Protein AF-A0A934QKD8-F1 (afdb_monomer)

Organism: NCBI:txid1087

Mean predicted aligned error: 8.68 Å

Solvent-accessible surface area (backbone atoms only — not comparable to full-atom values): 17696 Å² total; per-residue (Å²): 88,98,86,67,32,52,74,44,56,26,41,86,69,71,75,43,75,28,43,32,39,40,34,50,89,91,48,55,35,40,34,29,75,43,80,42,59,60,49,48,39,41,34,66,33,64,71,47,52,51,55,48,50,62,72,40,41,68,44,50,53,60,40,28,75,70,52,41,50,31,31,40,39,36,41,27,62,43,62,62,61,86,44,73,78,74,37,45,67,58,48,55,45,51,44,53,40,54,70,36,82,82,57,45,69,41,80,56,92,62,37,40,37,37,58,40,54,35,51,82,70,66,42,87,66,82,78,89,45,70,70,55,45,54,52,48,46,30,71,69,74,39,73,83,60,45,76,53,70,52,77,53,98,65,15,13,37,38,39,38,38,36,43,77,45,78,67,48,45,62,62,55,49,44,52,51,52,53,55,46,59,70,35,52,89,69,83,50,37,25,35,40,39,35,35,31,55,68,40,54,58,68,47,71,58,34,56,56,55,50,48,54,49,42,55,46,50,50,41,41,34,62,79,67,61,36,28,38,38,38,32,42,34,42,28,28,51,90,29,71,37,79,54,97,93,42,79,46,65,68,63,54,73,42,69,42,93,70,38,71,49,86,76,55,66,82,82,42,44,82,80,64,68,77,76,52,68,64,59,46,19,62,65,72,75,38,76,69,65,75,78,80,79,65,81,69,89,75,80,72,75,72,79,78,75,75,81,78,86,84,130

Structure (mmCIF, N/CA/C/O backbone):
data_AF-A0A934QKD8-F1
#
_entry.id   AF-A0A934QKD8-F1
#
loop_
_atom_site.group_PDB
_atom_site.id
_atom_site.type_symbol
_atom_site.label_atom_id
_atom_site.label_alt_id
_atom_site.label_comp_id
_atom_site.label_asym_id
_atom_site.label_entity_id
_atom_site.label_seq_id
_atom_site.pdbx_PDB_ins_code
_atom_site.Cartn_x
_atom_site.Cartn_y
_atom_site.Cartn_z
_atom_site.occupancy
_atom_site.B_iso_or_equiv
_atom_site.auth_seq_id
_atom_site.auth_comp_id
_atom_site.auth_asym_id
_atom_site.auth_atom_id
_atom_site.pdbx_PDB_model_num
ATOM 1 N N . MET A 1 1 ? -27.825 -0.152 9.055 1.00 63.66 1 MET A N 1
ATOM 2 C CA . MET A 1 1 ? -29.257 -0.057 8.707 1.00 63.66 1 MET A CA 1
ATOM 3 C C . MET A 1 1 ? -29.927 -1.425 8.744 1.00 63.66 1 MET A C 1
ATOM 5 O O . MET A 1 1 ? -30.752 -1.624 9.622 1.00 63.66 1 MET A O 1
ATOM 9 N N . ASP A 1 2 ? -29.508 -2.400 7.931 1.00 74.31 2 ASP A N 1
ATOM 10 C CA . ASP A 1 2 ? -30.130 -3.746 7.880 1.00 74.31 2 ASP A CA 1
ATOM 11 C C . ASP A 1 2 ? -30.142 -4.507 9.219 1.00 74.31 2 ASP A C 1
ATOM 13 O O . ASP A 1 2 ? -31.037 -5.303 9.483 1.00 74.31 2 ASP A O 1
ATOM 17 N N . ALA A 1 3 ? -29.183 -4.220 10.103 1.00 76.62 3 ALA A N 1
ATOM 18 C CA . ALA A 1 3 ? -29.099 -4.790 11.450 1.00 76.62 3 ALA A CA 1
ATOM 19 C C . ALA A 1 3 ? -29.843 -3.979 12.543 1.00 76.62 3 ALA A C 1
ATOM 21 O O . ALA A 1 3 ? -29.620 -4.197 13.736 1.00 76.62 3 ALA A O 1
ATOM 22 N N . GLY A 1 4 ? -30.694 -3.022 12.152 1.00 84.25 4 GLY A N 1
ATOM 23 C CA . GLY A 1 4 ? -31.509 -2.214 13.069 1.00 84.25 4 GLY A CA 1
ATOM 24 C C . GLY A 1 4 ? -30.785 -1.032 13.722 1.00 84.25 4 GLY A C 1
ATOM 25 O O . GLY A 1 4 ? -31.229 -0.563 14.765 1.00 84.25 4 GLY A O 1
ATOM 26 N N . TYR A 1 5 ? -29.672 -0.576 13.138 1.00 88.50 5 TYR A N 1
ATOM 27 C CA . TYR A 1 5 ? -28.999 0.664 13.546 1.00 88.50 5 TYR A CA 1
ATOM 28 C C . TYR A 1 5 ? -29.455 1.841 12.695 1.00 88.50 5 TYR A C 1
ATOM 30 O O . TYR A 1 5 ? -29.482 1.733 11.460 1.00 88.50 5 TYR A O 1
ATOM 38 N N . GLU A 1 6 ? -29.702 2.962 13.362 1.00 91.56 6 GLU A N 1
ATOM 39 C CA . GLU A 1 6 ? -29.748 4.282 12.744 1.00 91.56 6 GLU A CA 1
ATOM 40 C C . GLU A 1 6 ? -28.311 4.720 12.443 1.00 91.56 6 GLU A C 1
ATOM 42 O O . GLU A 1 6 ? -27.393 4.429 13.214 1.00 91.56 6 GLU A O 1
ATOM 47 N N . VAL A 1 7 ? -28.094 5.333 11.278 1.00 91.38 7 VAL A N 1
ATOM 48 C CA . VAL A 1 7 ? -26.762 5.731 10.807 1.00 91.38 7 VAL A CA 1
ATOM 49 C C . VAL A 1 7 ? -26.836 7.143 10.249 1.00 91.38 7 VAL A C 1
ATOM 51 O O . VAL A 1 7 ? -27.622 7.409 9.340 1.00 91.38 7 VAL A O 1
ATOM 54 N N . GLU A 1 8 ? -25.986 8.022 10.764 1.00 91.62 8 GLU A N 1
ATOM 55 C CA . GLU A 1 8 ? -25.801 9.387 10.287 1.00 91.62 8 GLU A CA 1
ATOM 56 C C . GLU A 1 8 ? -24.410 9.532 9.661 1.00 91.62 8 GLU A C 1
ATOM 58 O O . GLU A 1 8 ? -23.425 9.002 10.177 1.00 91.62 8 GLU A O 1
ATOM 63 N N . PHE A 1 9 ? -24.326 10.263 8.549 1.00 88.62 9 PHE A N 1
ATOM 64 C CA . PHE A 1 9 ? -23.086 10.511 7.808 1.00 88.62 9 PHE A CA 1
ATOM 65 C C . PHE A 1 9 ? -22.559 11.900 8.161 1.00 88.62 9 PHE A C 1
ATOM 67 O O . PHE A 1 9 ? -22.846 12.885 7.476 1.00 88.62 9 PHE A O 1
ATOM 74 N N . GLY A 1 10 ? -21.855 11.988 9.283 1.00 77.25 10 GLY A N 1
ATOM 75 C CA . GLY A 1 10 ? -21.551 13.261 9.921 1.00 77.25 10 GLY A CA 1
ATOM 76 C C . GLY A 1 10 ? -20.563 14.149 9.146 1.00 77.25 10 GLY A C 1
ATOM 77 O O . GLY A 1 10 ? -20.761 15.366 9.115 1.00 77.25 10 GLY A O 1
ATOM 78 N N . ASP A 1 11 ? -19.579 13.574 8.439 1.00 77.44 11 ASP A N 1
ATOM 79 C CA . ASP A 1 11 ? -18.675 14.340 7.554 1.00 77.44 11 ASP A CA 1
ATOM 80 C C . ASP A 1 11 ? -19.419 14.914 6.335 1.00 77.44 11 ASP A C 1
ATOM 82 O O . ASP A 1 11 ? -19.306 16.097 6.015 1.00 77.44 11 ASP A O 1
ATOM 86 N N . MET A 1 12 ? -20.292 14.122 5.700 1.00 67.31 12 MET A N 1
ATOM 87 C CA . MET A 1 12 ? -21.084 14.586 4.550 1.00 67.31 12 MET A CA 1
ATOM 88 C C . MET A 1 12 ? -22.042 15.731 4.902 1.00 67.31 12 MET A C 1
ATOM 90 O O . MET A 1 12 ? -22.369 16.551 4.042 1.00 67.31 12 MET A O 1
ATOM 94 N N . ALA A 1 13 ? -22.496 15.788 6.154 1.00 70.06 13 ALA A N 1
ATOM 95 C CA . ALA A 1 13 ? -23.312 16.878 6.672 1.00 70.06 13 ALA A CA 1
ATOM 96 C C . ALA A 1 13 ? -22.476 18.085 7.148 1.00 70.06 13 ALA A C 1
ATOM 98 O O . ALA A 1 13 ? -23.044 19.134 7.455 1.00 70.06 13 ALA A O 1
ATOM 99 N N . GLY A 1 14 ? -21.143 17.958 7.209 1.00 74.62 14 GLY A N 1
ATOM 100 C CA . GLY A 1 14 ? -20.232 18.963 7.763 1.00 74.62 14 GLY A CA 1
ATOM 101 C C . GLY A 1 14 ? -20.400 19.173 9.271 1.00 74.62 14 GLY A C 1
ATOM 102 O O . GLY A 1 14 ? -20.041 20.231 9.789 1.00 74.62 14 GLY A O 1
ATOM 103 N N . THR A 1 15 ? -20.994 18.204 9.973 1.00 75.12 15 THR A N 1
ATOM 104 C CA . THR A 1 15 ? -21.389 18.319 11.385 1.00 75.12 15 THR A CA 1
ATOM 105 C C . THR A 1 15 ? -20.403 17.665 12.348 1.00 75.12 15 THR A C 1
ATOM 107 O O . THR A 1 15 ? -20.426 17.976 13.538 1.00 75.12 15 THR A O 1
ATOM 110 N N . SER A 1 16 ? -19.533 16.777 11.864 1.00 81.12 16 SER A N 1
ATOM 111 C CA . SER A 1 16 ? -18.525 16.084 12.674 1.00 81.12 16 SER A CA 1
ATOM 112 C C . SER A 1 16 ? -17.215 15.896 11.916 1.00 81.12 16 SER A C 1
ATOM 114 O O . SER A 1 16 ? -17.146 16.084 10.708 1.00 81.12 16 SER A O 1
ATOM 116 N N . GLN A 1 17 ? -16.161 15.534 12.652 1.00 88.25 17 GLN A N 1
ATOM 117 C CA . GLN A 1 17 ? -14.856 15.189 12.076 1.00 88.25 17 GLN A CA 1
ATOM 118 C C . GLN A 1 17 ? -14.713 13.701 11.745 1.00 88.25 17 GLN A C 1
ATOM 120 O O . GLN A 1 17 ? -13.765 13.352 11.045 1.00 88.25 17 GLN A O 1
ATOM 125 N N . TYR A 1 18 ? -15.602 12.856 12.274 1.00 91.94 18 TYR A N 1
ATOM 126 C CA . TYR A 1 18 ? -15.691 11.436 11.956 1.00 91.94 18 TYR A CA 1
ATOM 127 C C . TYR A 1 18 ? -16.751 11.175 10.878 1.00 91.94 18 TYR A C 1
ATOM 129 O O . TYR A 1 18 ? -17.737 11.917 10.782 1.00 91.94 18 TYR A O 1
ATOM 137 N N . ASP A 1 19 ? -16.578 10.095 10.120 1.00 93.19 19 ASP A N 1
ATOM 138 C CA . ASP A 1 19 ? -17.443 9.756 8.986 1.00 93.19 19 ASP A CA 1
ATOM 139 C C . ASP A 1 19 ? -18.871 9.351 9.380 1.00 93.19 19 ASP A C 1
ATOM 141 O O . ASP A 1 19 ? -19.833 9.850 8.789 1.00 93.19 19 ASP A O 1
ATOM 145 N N . LEU A 1 20 ? -19.032 8.441 10.352 1.00 94.00 20 LEU A N 1
ATOM 146 C CA . LEU A 1 20 ? -20.337 7.867 10.706 1.00 94.00 20 LEU A CA 1
ATOM 147 C C . LEU A 1 20 ? -20.624 7.940 12.205 1.00 94.00 20 LEU A C 1
ATOM 149 O O . LEU A 1 20 ? -19.785 7.572 13.028 1.00 94.00 20 LEU A O 1
ATOM 153 N N . LEU A 1 21 ? -21.860 8.300 12.543 1.00 94.25 21 LEU A N 1
ATOM 154 C CA . LEU A 1 21 ? -22.464 8.022 13.842 1.00 94.25 21 LEU A CA 1
ATOM 155 C C . LEU A 1 21 ? -23.465 6.886 13.665 1.00 94.25 21 LEU A C 1
ATOM 157 O O . LEU A 1 21 ? -24.286 6.930 12.751 1.00 94.25 21 LEU A O 1
ATOM 161 N N . PHE A 1 22 ? -23.434 5.881 14.533 1.00 93.00 22 PHE A N 1
ATOM 162 C CA . PHE A 1 22 ? -24.464 4.849 14.543 1.00 93.00 22 PHE A CA 1
ATOM 163 C C . PHE A 1 22 ? -25.083 4.704 15.925 1.00 93.00 22 PHE A C 1
ATOM 165 O O . PHE A 1 22 ? -24.406 4.873 16.941 1.00 93.00 22 PHE A O 1
ATOM 172 N N . SER A 1 23 ? -26.367 4.360 15.968 1.00 92.88 23 SER A N 1
ATOM 173 C CA . SER A 1 23 ? -27.093 4.175 17.220 1.00 92.88 23 SER A CA 1
ATOM 174 C C . SER A 1 23 ? -28.116 3.043 17.145 1.00 92.88 23 SER A C 1
ATOM 176 O O . SER A 1 23 ? -28.643 2.703 16.084 1.00 92.88 23 SER A O 1
ATOM 178 N N . ARG A 1 24 ? -28.376 2.418 18.296 1.00 90.25 24 ARG A N 1
ATOM 179 C CA . ARG A 1 24 ? -29.475 1.468 18.498 1.00 90.25 24 ARG A CA 1
ATOM 180 C C . ARG A 1 24 ? -29.916 1.510 19.956 1.00 90.25 24 ARG A C 1
ATOM 182 O O . ARG A 1 24 ? -29.217 1.020 20.843 1.00 90.25 24 ARG A O 1
ATOM 189 N N . GLY A 1 25 ? -31.084 2.094 20.208 1.00 88.31 25 GLY A N 1
ATOM 190 C CA . GLY A 1 25 ? -31.522 2.380 21.573 1.00 88.31 25 GLY A CA 1
ATOM 191 C C . GLY A 1 25 ? -30.561 3.357 22.254 1.00 88.31 25 GLY A C 1
ATOM 192 O O . GLY A 1 25 ? -30.291 4.425 21.718 1.00 88.31 25 GLY A O 1
ATOM 193 N N . ALA A 1 26 ? -30.033 2.988 23.423 1.00 89.69 26 ALA A N 1
ATOM 194 C CA . ALA A 1 26 ? -29.072 3.813 24.161 1.00 89.69 26 ALA A CA 1
ATOM 195 C C . ALA A 1 26 ? -27.613 3.643 23.692 1.00 89.69 26 ALA A C 1
ATOM 197 O O . ALA A 1 26 ? -26.748 4.413 24.103 1.00 89.69 26 ALA A O 1
ATOM 198 N N . PHE A 1 27 ? -27.324 2.637 22.861 1.00 91.25 27 PHE A N 1
ATOM 199 C CA . PHE A 1 27 ? -25.973 2.390 22.373 1.00 91.25 27 PHE A CA 1
ATOM 200 C C . PHE A 1 27 ? -25.669 3.291 21.181 1.00 91.25 27 PHE A C 1
ATOM 202 O O . PHE A 1 27 ? -26.414 3.285 20.201 1.00 91.25 27 PHE A O 1
ATOM 209 N N . VAL A 1 28 ? -24.574 4.046 21.270 1.00 94.19 28 VAL A N 1
ATOM 210 C CA . VAL A 1 28 ? -24.129 4.996 20.247 1.00 94.19 28 VAL A CA 1
ATOM 211 C C . VAL A 1 28 ? -22.625 4.840 20.051 1.00 94.19 28 VAL A C 1
ATOM 213 O O . VAL A 1 28 ? -21.887 4.787 21.034 1.00 94.19 28 VAL A O 1
ATOM 216 N N . GLY A 1 29 ? -22.165 4.795 18.803 1.00 94.12 29 GLY A N 1
ATOM 217 C CA . GLY A 1 29 ? -20.747 4.681 18.473 1.00 94.12 29 GLY A CA 1
ATOM 218 C C . GLY A 1 29 ? -20.353 5.484 17.238 1.00 94.12 29 GLY A C 1
ATOM 219 O O . GLY A 1 29 ? -21.196 5.859 16.424 1.00 94.12 29 GLY A O 1
ATOM 220 N N . GLU A 1 30 ? -19.057 5.752 17.118 1.00 95.88 30 GLU A N 1
ATOM 221 C CA . GLU A 1 30 ? -18.457 6.529 16.027 1.00 95.88 30 GLU A CA 1
ATOM 222 C C . GLU A 1 30 ? -17.613 5.626 15.128 1.00 95.88 30 GLU A C 1
ATOM 224 O O . GLU A 1 30 ? -16.934 4.716 15.609 1.00 95.88 30 GLU A O 1
ATOM 229 N N . VAL A 1 31 ? -17.624 5.884 13.821 1.00 95.69 31 VAL A N 1
ATOM 230 C CA . VAL A 1 31 ? -16.752 5.203 12.860 1.00 95.69 31 VAL A CA 1
ATOM 231 C C . VAL A 1 31 ? -16.014 6.225 12.019 1.00 95.69 31 VAL A C 1
ATOM 233 O O . VAL A 1 31 ? -16.621 7.153 11.491 1.00 95.69 31 VAL A O 1
ATOM 236 N N . GLU A 1 32 ? -14.714 6.004 11.861 1.00 96.81 32 GLU A N 1
ATOM 237 C CA . GLU A 1 32 ? -13.883 6.724 10.903 1.00 96.81 32 GLU A CA 1
ATOM 238 C C . GLU A 1 32 ? -13.326 5.747 9.874 1.00 96.81 32 GLU A C 1
ATOM 240 O O . GLU A 1 32 ? -12.702 4.736 10.220 1.00 96.81 32 GLU A O 1
ATOM 245 N N . CYS A 1 33 ? -13.528 6.062 8.603 1.00 95.25 33 CYS A N 1
ATOM 246 C CA . CYS A 1 33 ? -13.078 5.280 7.471 1.00 95.25 33 CYS A CA 1
ATOM 247 C C . CYS A 1 33 ? -11.757 5.839 6.933 1.00 95.25 33 CYS A C 1
ATOM 249 O O . CYS A 1 33 ? -11.580 7.033 6.702 1.00 95.25 33 CYS A O 1
ATOM 251 N N . LYS A 1 34 ? -10.795 4.956 6.665 1.00 95.31 34 LYS A N 1
ATOM 252 C CA . LYS A 1 34 ? -9.548 5.305 5.979 1.00 95.31 34 LYS A CA 1
ATOM 253 C C . LYS A 1 34 ? -9.342 4.406 4.776 1.00 95.31 34 LYS A C 1
ATOM 255 O O . LYS A 1 34 ? -9.372 3.186 4.879 1.00 95.31 34 LYS A O 1
ATOM 260 N N . SER A 1 35 ? -9.052 5.019 3.637 1.00 93.81 35 SER A N 1
ATOM 261 C CA . SER A 1 35 ? -8.556 4.317 2.459 1.00 93.81 35 SER A CA 1
ATOM 262 C C . SER A 1 35 ? -7.030 4.394 2.429 1.00 93.81 35 SER A C 1
ATOM 264 O O . SER A 1 35 ? -6.441 5.476 2.501 1.00 93.81 35 SER A O 1
ATOM 266 N N . LEU A 1 36 ? -6.377 3.237 2.337 1.00 93.88 36 LEU A N 1
ATOM 267 C CA . LEU A 1 36 ? -4.937 3.127 2.152 1.00 93.88 36 LEU A CA 1
ATOM 268 C C . LEU A 1 36 ? -4.634 2.694 0.722 1.00 93.88 36 LEU A C 1
ATOM 270 O O . LEU A 1 36 ? -4.936 1.574 0.309 1.00 93.88 36 LEU A O 1
ATOM 274 N N . SER A 1 37 ? -3.986 3.594 -0.017 1.00 91.12 37 SER A N 1
ATOM 275 C CA . SER A 1 37 ? -3.513 3.330 -1.374 1.00 91.12 37 SER A CA 1
ATOM 276 C C . SER A 1 37 ? -2.571 2.124 -1.420 1.00 91.12 37 SER A C 1
ATOM 278 O O . SER A 1 37 ? -1.725 1.950 -0.544 1.00 91.12 37 SER A O 1
ATOM 280 N N . ALA A 1 38 ? -2.635 1.358 -2.512 1.00 87.88 38 ALA A N 1
ATOM 281 C CA . ALA A 1 38 ? -1.680 0.293 -2.821 1.00 87.88 38 ALA A CA 1
ATOM 282 C C . ALA A 1 38 ? -0.240 0.817 -2.992 1.00 87.88 38 ALA A C 1
ATOM 284 O O . ALA A 1 38 ? 0.711 0.037 -2.973 1.00 87.88 38 ALA A O 1
ATOM 285 N N . ASP A 1 39 ? -0.084 2.130 -3.187 1.00 90.12 39 ASP A N 1
ATOM 286 C CA . ASP A 1 39 ? 1.209 2.803 -3.281 1.00 90.12 39 ASP A CA 1
ATOM 287 C C . ASP A 1 39 ? 1.721 3.359 -1.938 1.00 90.12 39 ASP A C 1
ATOM 289 O O . ASP A 1 39 ? 2.861 3.826 -1.852 1.00 90.12 39 ASP A O 1
ATOM 293 N N . ALA A 1 40 ? 0.913 3.307 -0.873 1.00 90.44 40 ALA A N 1
ATOM 294 C CA . ALA A 1 40 ? 1.309 3.812 0.434 1.00 90.44 40 ALA A CA 1
ATOM 295 C C . ALA A 1 40 ? 2.491 3.001 0.989 1.00 90.44 40 ALA A C 1
ATOM 297 O O . ALA A 1 40 ? 2.414 1.788 1.159 1.00 90.44 40 ALA A O 1
ATOM 298 N N . GLY A 1 41 ? 3.601 3.686 1.277 1.00 90.44 41 GLY A N 1
ATOM 299 C CA . GLY A 1 41 ? 4.810 3.049 1.808 1.00 90.44 41 GLY A CA 1
ATOM 300 C C . GLY A 1 41 ? 5.751 2.473 0.749 1.00 90.44 41 GLY A C 1
ATOM 301 O O . GLY A 1 41 ? 6.877 2.113 1.091 1.00 90.44 41 GLY A O 1
ATOM 302 N N . ARG A 1 42 ? 5.363 2.474 -0.536 1.00 92.75 42 ARG A N 1
ATOM 303 C CA . ARG A 1 42 ? 6.259 2.055 -1.622 1.00 92.75 42 ARG A CA 1
ATOM 304 C C . ARG A 1 42 ? 7.414 3.028 -1.798 1.00 92.75 42 ARG A C 1
ATOM 306 O O . ARG A 1 42 ? 7.208 4.245 -1.744 1.00 92.75 42 ARG A O 1
ATOM 313 N N . GLN A 1 43 ? 8.608 2.510 -2.059 1.00 95.25 43 GLN A N 1
ATOM 314 C CA . GLN A 1 43 ? 9.780 3.308 -2.425 1.00 95.25 43 GLN A CA 1
ATOM 315 C C . GLN A 1 43 ? 9.676 3.835 -3.855 1.00 95.25 43 GLN A C 1
ATOM 317 O O . GLN A 1 43 ? 10.196 4.904 -4.163 1.00 95.25 43 GLN A O 1
ATOM 322 N N . ILE A 1 44 ? 8.965 3.124 -4.726 1.00 95.69 44 ILE A N 1
ATOM 323 C CA . ILE A 1 44 ? 8.643 3.580 -6.076 1.00 95.69 44 ILE A CA 1
ATOM 324 C C . ILE A 1 44 ? 7.123 3.670 -6.171 1.00 95.69 44 ILE A C 1
ATOM 326 O O . ILE A 1 44 ? 6.417 2.670 -6.270 1.00 95.69 44 ILE A O 1
ATOM 330 N N . HIS A 1 45 ? 6.597 4.888 -6.093 1.00 94.81 45 HIS A N 1
ATOM 331 C CA . HIS A 1 45 ? 5.168 5.121 -6.259 1.00 94.81 45 HIS A CA 1
ATOM 332 C C . HIS A 1 45 ? 4.808 4.985 -7.748 1.00 94.81 45 HIS A C 1
ATOM 334 O O . HIS A 1 45 ? 5.472 5.587 -8.594 1.00 94.81 45 HIS A O 1
ATOM 340 N N . ARG A 1 46 ? 3.740 4.248 -8.101 1.00 92.75 46 ARG A N 1
ATOM 341 C CA . ARG A 1 46 ? 3.364 4.010 -9.516 1.00 92.75 46 ARG A CA 1
ATOM 342 C C . ARG A 1 46 ? 3.207 5.300 -10.323 1.00 92.75 46 ARG A C 1
ATOM 344 O O . ARG A 1 46 ? 3.766 5.412 -11.407 1.00 92.75 46 ARG A O 1
ATOM 351 N N . LYS A 1 47 ? 2.498 6.290 -9.773 1.00 94.00 47 LYS A N 1
ATOM 352 C CA . LYS A 1 47 ? 2.373 7.636 -10.366 1.00 94.00 47 LYS A CA 1
ATOM 353 C C . LYS A 1 47 ? 3.726 8.265 -10.726 1.00 94.00 47 LYS A C 1
ATOM 355 O O . LYS A 1 47 ? 3.893 8.746 -11.843 1.00 94.00 47 LYS A O 1
ATOM 360 N N . ASP A 1 48 ? 4.681 8.265 -9.797 1.00 96.38 48 ASP A N 1
ATOM 361 C CA . ASP A 1 48 ? 5.990 8.886 -10.019 1.00 96.38 48 ASP A CA 1
ATOM 362 C C . ASP A 1 48 ? 6.828 8.097 -11.026 1.00 96.38 48 ASP A C 1
ATOM 364 O O . ASP A 1 48 ? 7.541 8.703 -11.825 1.00 96.38 48 ASP A O 1
ATOM 368 N N . PHE A 1 49 ? 6.696 6.767 -11.028 1.00 96.75 49 PHE A N 1
ATOM 369 C CA . PHE A 1 49 ? 7.304 5.897 -12.030 1.00 96.75 49 PHE A CA 1
ATOM 370 C C . PHE A 1 49 ? 6.776 6.199 -13.436 1.00 96.75 49 PHE A C 1
ATOM 372 O O . PHE A 1 49 ? 7.572 6.389 -14.346 1.00 96.75 49 PHE A O 1
ATOM 379 N N . TYR A 1 50 ? 5.460 6.323 -13.628 1.00 95.38 50 TYR A N 1
ATOM 380 C CA . TYR A 1 50 ? 4.909 6.641 -14.950 1.00 95.38 50 TYR A CA 1
ATOM 381 C C . TYR A 1 50 ? 5.260 8.052 -15.422 1.00 95.38 50 TYR A C 1
ATOM 383 O O . TYR A 1 50 ? 5.578 8.232 -16.593 1.00 95.38 50 TYR A O 1
ATOM 391 N N . ARG A 1 51 ? 5.301 9.036 -14.517 1.00 95.88 51 ARG A N 1
ATOM 392 C CA . ARG A 1 51 ? 5.796 10.379 -14.859 1.00 95.88 51 ARG A CA 1
ATOM 393 C C . ARG A 1 51 ? 7.277 10.352 -15.262 1.00 95.88 51 ARG A C 1
ATOM 395 O O . ARG A 1 51 ? 7.692 11.075 -16.167 1.00 95.88 51 ARG A O 1
ATOM 402 N N . PHE A 1 52 ? 8.075 9.507 -14.610 1.00 97.38 52 PHE A N 1
ATOM 403 C CA . PHE A 1 52 ? 9.463 9.286 -15.005 1.00 97.38 52 PHE A CA 1
ATOM 404 C C . PHE A 1 52 ? 9.551 8.629 -16.392 1.00 97.38 52 PHE A C 1
ATOM 406 O O . PHE A 1 52 ? 10.308 9.104 -17.232 1.00 97.38 52 PHE A O 1
ATOM 413 N N . MET A 1 53 ? 8.740 7.598 -16.658 1.00 97.12 53 MET A N 1
ATOM 414 C CA . MET A 1 53 ? 8.670 6.932 -17.967 1.00 97.12 53 MET A CA 1
ATOM 415 C C . MET A 1 53 ? 8.314 7.908 -19.092 1.00 97.12 53 MET A C 1
ATOM 417 O O . MET A 1 53 ? 8.945 7.880 -20.144 1.00 97.12 53 MET A O 1
ATOM 421 N N . GLU A 1 54 ? 7.354 8.805 -18.859 1.00 95.88 54 GLU A N 1
ATOM 422 C CA . GLU A 1 54 ? 7.011 9.882 -19.793 1.00 95.88 54 GLU A CA 1
ATOM 423 C C . GLU A 1 54 ? 8.211 10.804 -20.059 1.00 95.88 54 GLU A C 1
ATOM 425 O O . GLU A 1 54 ? 8.492 11.147 -21.205 1.00 95.88 54 GLU A O 1
ATOM 430 N N . SER A 1 55 ? 8.980 11.132 -19.017 1.00 96.25 55 SER A N 1
ATOM 431 C CA . SER A 1 55 ? 10.158 12.002 -19.133 1.00 96.25 55 SER A CA 1
ATOM 432 C C . SER A 1 55 ? 11.302 11.394 -19.956 1.00 96.25 55 SER A C 1
ATOM 434 O O . SER A 1 55 ? 12.099 12.148 -20.505 1.00 96.25 55 SER A O 1
ATOM 436 N N . ILE A 1 56 ? 11.389 10.061 -20.059 1.00 95.81 56 ILE A N 1
ATOM 437 C CA . ILE A 1 56 ? 12.418 9.355 -20.851 1.00 95.81 56 ILE A CA 1
ATOM 438 C C . ILE A 1 56 ? 11.878 8.778 -22.168 1.00 95.81 56 ILE A C 1
ATOM 440 O O . ILE A 1 56 ? 12.603 8.085 -22.883 1.00 95.81 56 ILE A O 1
ATOM 444 N N . ALA A 1 57 ? 10.613 9.041 -22.512 1.00 94.19 57 ALA A N 1
ATOM 445 C CA . ALA A 1 57 ? 9.946 8.413 -23.651 1.00 94.19 57 ALA A CA 1
ATOM 446 C C . ALA A 1 57 ? 10.690 8.642 -24.979 1.00 94.19 57 ALA A C 1
ATOM 448 O O . ALA A 1 57 ? 10.836 7.711 -25.771 1.00 94.19 57 ALA A O 1
ATOM 449 N N . THR A 1 58 ? 11.227 9.846 -25.196 1.00 92.31 58 THR A N 1
ATOM 450 C CA . THR A 1 58 ? 12.010 10.180 -26.397 1.00 92.31 58 THR A CA 1
ATOM 451 C C . THR A 1 58 ? 13.288 9.347 -26.506 1.00 92.31 58 THR A C 1
ATOM 453 O O . THR A 1 58 ? 13.600 8.852 -27.586 1.00 92.31 58 THR A O 1
ATOM 456 N N . ALA A 1 59 ? 14.010 9.138 -25.401 1.00 92.31 59 ALA A N 1
ATOM 457 C CA . ALA A 1 59 ? 15.213 8.306 -25.404 1.00 92.31 59 ALA A CA 1
ATOM 458 C C . ALA A 1 59 ? 14.888 6.832 -25.675 1.00 92.31 59 ALA A C 1
ATOM 460 O O . ALA A 1 59 ? 15.611 6.168 -26.415 1.00 92.31 59 ALA A O 1
ATOM 461 N N . LEU A 1 60 ? 13.772 6.329 -25.137 1.00 91.88 60 LEU A N 1
ATOM 462 C CA . LEU A 1 60 ? 13.307 4.970 -25.422 1.00 91.88 60 LEU A CA 1
ATOM 463 C C . LEU A 1 60 ? 12.899 4.798 -26.893 1.00 91.88 60 LEU A C 1
ATOM 465 O O . LEU A 1 60 ? 13.206 3.768 -27.492 1.00 91.88 60 LEU A O 1
ATOM 469 N N . ALA A 1 61 ? 12.244 5.801 -27.486 1.00 88.94 61 ALA A N 1
ATOM 470 C CA . ALA A 1 61 ? 11.869 5.786 -28.898 1.00 88.94 61 ALA A CA 1
ATOM 471 C C . ALA A 1 61 ? 13.104 5.762 -29.813 1.00 88.94 61 ALA A C 1
ATOM 473 O O . ALA A 1 61 ? 13.183 4.918 -30.702 1.00 88.94 61 ALA A O 1
ATOM 474 N N . ALA A 1 62 ? 14.102 6.609 -29.539 1.00 86.81 62 ALA A N 1
ATOM 475 C CA . ALA A 1 62 ? 15.365 6.613 -30.278 1.00 86.81 62 ALA A CA 1
ATOM 476 C C . ALA A 1 62 ? 16.111 5.270 -30.163 1.00 86.81 62 ALA A C 1
ATOM 478 O O . ALA A 1 62 ? 16.729 4.811 -31.122 1.00 86.81 62 ALA A O 1
ATOM 479 N N . GLN A 1 63 ? 16.026 4.601 -29.008 1.00 83.88 63 GLN A N 1
ATOM 480 C CA . GLN A 1 63 ? 16.646 3.289 -28.828 1.00 83.88 63 GLN A CA 1
ATOM 481 C C . GLN A 1 63 ? 15.982 2.197 -29.672 1.00 83.88 63 GLN A C 1
ATOM 483 O O . GLN A 1 63 ? 16.671 1.316 -30.189 1.00 83.88 63 GLN A O 1
ATOM 488 N N . ALA A 1 64 ? 14.660 2.256 -29.852 1.00 83.38 64 ALA A N 1
ATOM 489 C CA . ALA A 1 64 ? 13.936 1.290 -30.675 1.00 83.38 64 ALA A CA 1
ATOM 490 C C . ALA A 1 64 ? 14.411 1.301 -32.142 1.00 83.38 64 ALA A C 1
ATOM 492 O O . ALA A 1 64 ? 14.482 0.247 -32.773 1.00 83.38 64 ALA A O 1
ATOM 493 N N . GLU A 1 65 ? 14.829 2.460 -32.663 1.00 84.25 65 GLU A N 1
ATOM 494 C CA . GLU A 1 65 ? 15.369 2.596 -34.026 1.00 84.25 65 GLU A CA 1
ATOM 495 C C . GLU A 1 65 ? 16.692 1.843 -34.232 1.00 84.25 65 GLU A C 1
ATOM 497 O O . GLU A 1 65 ? 17.039 1.487 -35.359 1.00 84.25 65 GLU A O 1
ATOM 502 N N . GLN A 1 66 ? 17.415 1.530 -33.153 1.00 83.25 66 GLN A N 1
ATOM 503 C CA . GLN A 1 66 ? 18.685 0.804 -33.218 1.00 83.25 66 GLN A CA 1
ATOM 504 C C . GLN A 1 66 ? 18.515 -0.703 -33.448 1.00 83.25 66 GLN A C 1
ATOM 506 O O . GLN A 1 66 ? 19.507 -1.424 -33.549 1.00 83.25 66 GLN A O 1
ATOM 511 N N . ARG A 1 67 ? 17.269 -1.184 -33.529 1.00 84.62 67 ARG A N 1
ATOM 512 C CA . ARG A 1 67 ? 16.902 -2.588 -33.747 1.00 84.62 67 ARG A CA 1
ATOM 513 C C . ARG A 1 67 ? 17.512 -3.572 -32.746 1.00 84.62 67 ARG A C 1
ATOM 515 O O . ARG A 1 67 ? 17.947 -4.671 -33.092 1.00 84.62 67 ARG A O 1
ATOM 522 N N . ARG A 1 68 ? 17.583 -3.151 -31.481 1.00 87.62 68 ARG A N 1
ATOM 523 C CA . ARG A 1 68 ? 18.056 -3.963 -30.351 1.00 87.62 68 ARG A CA 1
ATOM 524 C C . ARG A 1 68 ? 16.930 -4.144 -29.348 1.00 87.62 68 ARG A C 1
ATOM 526 O O . ARG A 1 68 ? 16.169 -3.212 -29.113 1.00 87.62 68 ARG A O 1
ATOM 533 N N . GLN A 1 69 ? 16.836 -5.335 -28.766 1.00 91.00 69 GLN A N 1
ATOM 534 C CA . GLN A 1 69 ? 15.947 -5.617 -27.642 1.00 91.00 69 GLN A CA 1
ATOM 535 C C . GLN A 1 69 ? 16.756 -5.579 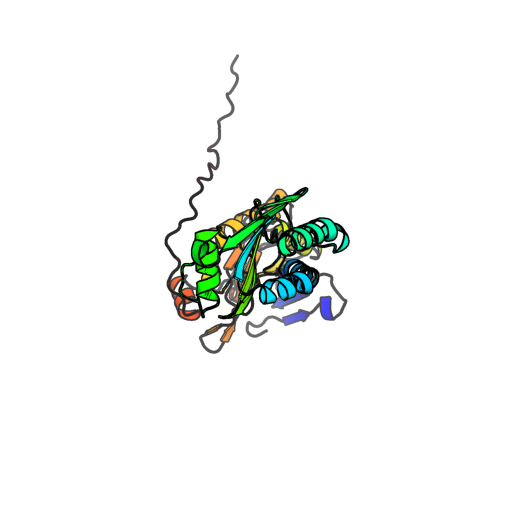-26.353 1.00 91.00 69 GLN A C 1
ATOM 537 O O . GLN A 1 69 ? 17.664 -6.393 -26.152 1.00 91.00 69 GLN A O 1
ATOM 542 N N . GLU A 1 70 ? 16.434 -4.634 -25.482 1.00 93.19 70 GLU A N 1
ATOM 543 C CA . GLU A 1 70 ? 17.217 -4.378 -24.279 1.00 93.19 70 GLU A CA 1
ATOM 544 C C . GLU A 1 70 ? 16.347 -4.227 -23.033 1.00 93.19 70 GLU A C 1
ATOM 546 O O . GLU A 1 70 ? 15.132 -4.029 -23.090 1.00 93.19 70 GLU A O 1
ATOM 551 N N . VAL A 1 71 ? 17.004 -4.342 -21.885 1.00 94.62 71 VAL A N 1
ATOM 552 C CA . VAL A 1 71 ? 16.441 -4.115 -20.563 1.00 94.62 71 VAL A CA 1
ATOM 553 C C . VAL A 1 71 ? 17.269 -3.036 -19.884 1.00 94.62 71 VAL A C 1
ATOM 555 O O . VAL A 1 71 ? 18.454 -3.237 -19.619 1.00 94.62 71 VAL A O 1
ATOM 558 N N . LEU A 1 72 ? 16.646 -1.900 -19.583 1.00 96.69 72 LEU A N 1
ATOM 559 C CA . LEU A 1 72 ? 17.215 -0.885 -18.708 1.00 96.69 72 LEU A CA 1
ATOM 560 C C . LEU A 1 72 ? 16.828 -1.202 -17.265 1.00 96.69 72 LEU A C 1
ATOM 562 O O . LEU A 1 72 ? 15.698 -0.951 -16.848 1.00 96.69 72 LEU A O 1
ATOM 566 N N . LEU A 1 73 ? 17.782 -1.705 -16.492 1.00 97.81 73 LEU A N 1
ATOM 567 C CA . LEU A 1 73 ? 17.650 -1.849 -15.052 1.00 97.81 73 LEU A CA 1
ATOM 568 C C . LEU A 1 73 ? 18.056 -0.545 -14.356 1.00 97.81 73 LEU A C 1
ATOM 570 O O . LEU A 1 73 ? 19.185 -0.076 -14.484 1.00 97.81 73 LEU A O 1
ATOM 574 N N . ILE A 1 74 ? 17.140 0.016 -13.572 1.00 98.19 74 ILE A N 1
ATOM 575 C CA . ILE A 1 74 ? 17.352 1.187 -12.723 1.00 98.19 74 ILE A CA 1
ATOM 576 C C . ILE A 1 74 ? 17.269 0.738 -11.267 1.00 98.19 74 ILE A C 1
ATOM 578 O O . ILE A 1 74 ? 16.204 0.357 -10.782 1.00 98.19 74 ILE A O 1
ATOM 582 N N . THR A 1 75 ? 18.384 0.811 -10.548 1.00 98.06 75 THR A N 1
ATOM 583 C CA . THR A 1 75 ? 18.431 0.535 -9.109 1.00 98.06 75 THR A CA 1
ATOM 584 C C . THR A 1 75 ? 18.594 1.835 -8.341 1.00 98.06 75 THR A C 1
ATOM 586 O O . THR A 1 75 ? 19.629 2.492 -8.432 1.00 98.06 75 THR A O 1
ATOM 589 N N . LEU A 1 76 ? 17.580 2.195 -7.563 1.00 98.06 76 LEU A N 1
ATOM 590 C CA . LEU A 1 76 ? 17.603 3.334 -6.656 1.00 98.06 76 LEU A CA 1
ATOM 591 C C . LEU A 1 76 ? 18.191 2.919 -5.304 1.00 98.06 76 LEU A C 1
ATOM 593 O O . LEU A 1 76 ? 17.875 1.854 -4.771 1.00 98.06 76 LEU A O 1
ATOM 597 N N . ALA A 1 77 ? 19.003 3.783 -4.703 1.00 96.38 77 ALA A N 1
ATOM 598 C CA . ALA A 1 77 ? 19.497 3.578 -3.342 1.00 96.38 77 ALA A CA 1
ATOM 599 C C . ALA A 1 77 ? 18.366 3.665 -2.299 1.00 96.38 77 ALA A C 1
ATOM 601 O O . ALA A 1 77 ? 18.445 3.052 -1.234 1.00 96.38 77 ALA A O 1
ATOM 602 N N . ALA A 1 78 ? 17.316 4.431 -2.606 1.00 94.38 78 ALA A N 1
ATOM 603 C CA . ALA A 1 78 ? 16.151 4.635 -1.756 1.00 94.38 78 ALA A CA 1
ATOM 604 C C . ALA A 1 78 ? 14.888 4.875 -2.611 1.00 94.38 78 ALA A C 1
ATOM 606 O O . ALA A 1 78 ? 14.568 4.083 -3.492 1.00 94.38 78 ALA A O 1
ATOM 607 N N . ARG A 1 79 ? 14.162 5.964 -2.346 1.00 95.00 79 ARG A N 1
ATOM 608 C CA . ARG A 1 79 ? 12.872 6.299 -2.955 1.00 95.00 79 ARG A CA 1
ATOM 609 C C . ARG A 1 79 ? 13.040 7.029 -4.289 1.00 95.00 79 ARG A C 1
ATOM 611 O O . ARG A 1 79 ? 13.912 7.885 -4.408 1.00 95.00 79 ARG A O 1
ATOM 618 N N . LEU A 1 80 ? 12.159 6.750 -5.253 1.00 96.88 80 LEU A N 1
ATOM 619 C CA . LEU A 1 80 ? 12.018 7.580 -6.453 1.00 96.88 80 LEU A CA 1
ATOM 620 C C . LEU A 1 80 ? 11.448 8.947 -6.039 1.00 96.88 80 LEU A C 1
ATOM 622 O O . LEU A 1 80 ? 10.354 8.979 -5.468 1.00 96.88 80 LEU A O 1
ATOM 626 N N . PRO A 1 81 ? 12.135 10.070 -6.315 1.00 94.88 81 PRO A N 1
ATOM 627 C CA . PRO A 1 81 ? 11.632 11.385 -5.939 1.00 94.88 81 PRO A CA 1
ATOM 628 C C . PRO A 1 81 ? 10.272 11.681 -6.573 1.00 94.88 81 PRO A C 1
ATOM 630 O O . PRO A 1 81 ? 10.067 11.428 -7.760 1.00 94.88 81 PRO A O 1
ATOM 633 N N . SER A 1 82 ? 9.351 12.274 -5.813 1.00 92.12 82 SER A N 1
ATOM 634 C CA . SER A 1 82 ? 8.032 12.685 -6.317 1.00 92.12 82 SER A CA 1
ATOM 635 C C . SER A 1 82 ? 8.047 14.046 -7.026 1.00 92.12 82 SER A C 1
ATOM 637 O O . SER A 1 82 ? 7.016 14.514 -7.515 1.00 92.12 82 SER A O 1
ATOM 639 N N . ASN A 1 83 ? 9.206 14.700 -7.077 1.00 91.56 83 ASN A N 1
ATOM 640 C CA . ASN A 1 83 ? 9.427 15.990 -7.713 1.00 91.56 83 ASN A CA 1
ATOM 641 C C . ASN A 1 83 ? 10.209 15.805 -9.019 1.00 91.56 83 ASN A C 1
ATOM 643 O O . ASN A 1 83 ? 11.323 15.286 -9.017 1.00 91.56 83 ASN A O 1
ATOM 647 N N . THR A 1 84 ? 9.662 16.284 -10.136 1.00 88.81 84 THR A N 1
ATOM 648 C CA . THR A 1 84 ?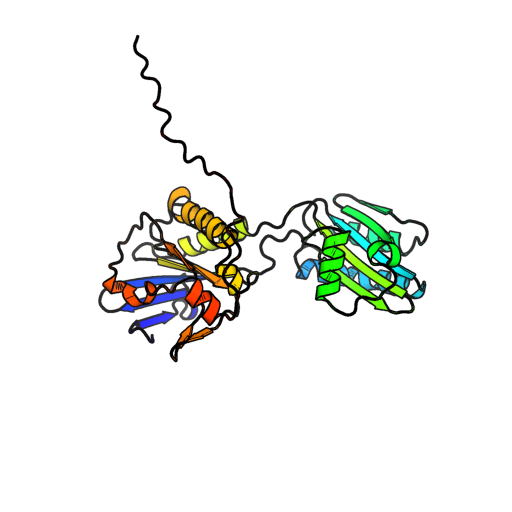 10.298 16.165 -11.456 1.00 88.81 84 THR A CA 1
ATOM 649 C C . THR A 1 84 ? 11.670 16.843 -11.515 1.00 88.81 84 THR A C 1
ATOM 651 O O . THR A 1 84 ? 12.557 16.372 -12.219 1.00 88.81 84 THR A O 1
ATOM 654 N N . ASN A 1 85 ? 11.896 17.919 -10.750 1.00 91.62 85 ASN A N 1
ATOM 655 C CA . ASN A 1 85 ? 13.207 18.573 -10.710 1.00 91.62 85 ASN A CA 1
ATOM 656 C C . ASN A 1 85 ? 14.286 17.679 -10.091 1.00 91.62 85 ASN A C 1
ATOM 658 O O . ASN A 1 85 ? 15.410 17.659 -10.586 1.00 91.62 85 ASN A O 1
ATOM 662 N N . GLU A 1 86 ? 13.936 16.912 -9.061 1.00 92.94 86 GLU A N 1
ATOM 663 C CA . GLU A 1 86 ? 14.840 15.955 -8.412 1.00 92.94 86 GLU A CA 1
ATOM 664 C C . GLU A 1 86 ? 15.067 14.705 -9.274 1.00 92.94 86 GLU A C 1
ATOM 666 O O . GLU A 1 86 ? 16.085 14.037 -9.131 1.00 92.94 86 GLU A O 1
ATOM 671 N N . GLN A 1 87 ? 14.167 14.414 -10.221 1.00 95.00 87 GLN A N 1
ATOM 672 C CA . GLN A 1 87 ? 14.346 13.333 -11.195 1.00 95.00 87 GLN A CA 1
ATOM 673 C C . GLN A 1 87 ? 15.279 13.715 -12.364 1.00 95.00 87 GLN A C 1
ATOM 675 O O . GLN A 1 87 ? 15.778 12.824 -13.051 1.00 95.00 87 GLN A O 1
ATOM 680 N N . LYS A 1 88 ? 15.566 15.008 -12.597 1.00 95.69 88 LYS A N 1
ATOM 681 C CA . LYS A 1 88 ? 16.389 15.477 -13.736 1.00 95.69 88 LYS A CA 1
ATOM 682 C C . LYS A 1 88 ? 17.757 14.787 -13.863 1.00 95.69 88 LYS A C 1
ATOM 684 O O . LYS A 1 88 ? 18.117 14.444 -14.990 1.00 95.69 88 LYS A O 1
ATOM 689 N N . PRO A 1 89 ? 18.531 14.565 -12.780 1.00 96.56 89 PRO A N 1
ATOM 690 C CA . PRO A 1 89 ? 19.810 13.864 -12.884 1.00 96.56 89 PRO A CA 1
ATOM 691 C C . PRO A 1 89 ? 19.655 12.429 -13.397 1.00 96.56 89 PRO A C 1
ATOM 693 O O . PRO A 1 89 ? 20.440 11.997 -14.239 1.00 96.56 89 PRO A O 1
ATOM 696 N N . LEU A 1 90 ? 18.619 11.719 -12.938 1.00 97.56 90 LEU A N 1
ATOM 697 C CA . LEU A 1 90 ? 18.304 10.361 -13.378 1.00 97.56 90 LEU A CA 1
ATOM 698 C C . LEU A 1 90 ? 17.880 10.338 -14.852 1.00 97.56 90 LEU A C 1
ATOM 700 O O . LEU A 1 90 ? 18.417 9.542 -15.617 1.00 97.56 90 LEU A O 1
ATOM 704 N N . VAL A 1 91 ? 16.984 11.242 -15.265 1.00 97.19 91 VAL A N 1
ATOM 705 C CA . VAL A 1 91 ? 16.548 11.379 -16.669 1.00 97.19 91 VAL A CA 1
ATOM 706 C C . VAL A 1 91 ? 17.749 11.624 -17.583 1.00 97.19 91 VAL A C 1
ATOM 708 O O . VAL A 1 91 ? 17.981 10.859 -18.512 1.00 97.19 91 VAL A O 1
ATOM 711 N N . LYS A 1 92 ? 18.598 12.606 -17.252 1.00 96.38 92 LYS A N 1
ATOM 712 C CA . LYS A 1 92 ? 19.803 12.921 -18.034 1.00 96.38 92 LYS A CA 1
ATOM 713 C C . LYS A 1 92 ? 20.764 11.734 -18.132 1.00 96.38 92 LYS A C 1
ATOM 715 O O . LYS A 1 92 ? 21.411 11.549 -19.164 1.00 96.38 92 LYS A O 1
ATOM 720 N N . ALA A 1 93 ? 20.899 10.954 -17.062 1.00 96.44 93 ALA A N 1
ATOM 721 C CA . ALA A 1 93 ? 21.749 9.771 -17.057 1.00 96.44 93 ALA A CA 1
ATOM 722 C C . ALA A 1 93 ? 21.188 8.661 -17.958 1.00 96.44 93 ALA A C 1
ATOM 724 O O . ALA A 1 93 ? 21.966 8.038 -18.679 1.00 96.44 93 ALA A O 1
ATOM 725 N N . VAL A 1 94 ? 19.865 8.457 -17.968 1.00 96.00 94 VAL A N 1
ATOM 726 C CA . VAL A 1 94 ? 19.199 7.535 -18.902 1.00 96.00 94 VAL A CA 1
ATOM 727 C C . VAL A 1 94 ? 19.377 8.001 -20.340 1.00 96.00 94 VAL A C 1
ATOM 729 O O . VAL A 1 94 ? 19.834 7.212 -21.161 1.00 96.00 94 VAL A O 1
ATOM 732 N N . ASP A 1 95 ? 19.116 9.276 -20.633 1.00 94.44 95 ASP A N 1
ATOM 733 C CA . ASP A 1 95 ? 19.299 9.830 -21.977 1.00 94.44 95 ASP A CA 1
ATOM 734 C C . ASP A 1 95 ? 20.734 9.613 -22.463 1.00 94.44 95 ASP A C 1
ATOM 736 O O . ASP A 1 95 ? 20.958 9.117 -23.565 1.00 94.44 95 ASP A O 1
ATOM 740 N N . SER A 1 96 ? 21.715 9.927 -21.614 1.00 93.44 96 SER A N 1
ATOM 741 C CA . SER A 1 96 ? 23.134 9.780 -21.950 1.00 93.44 96 SER A CA 1
ATOM 742 C C . SER A 1 96 ? 23.519 8.318 -22.190 1.00 93.44 96 SER A C 1
ATOM 744 O O . SER A 1 96 ? 24.289 8.041 -23.103 1.00 93.44 96 SER A O 1
ATOM 746 N N . LEU A 1 97 ? 22.988 7.387 -21.389 1.00 93.88 97 LEU A N 1
ATOM 747 C CA . LEU A 1 97 ? 23.243 5.953 -21.542 1.00 93.88 97 LEU A CA 1
ATOM 748 C C . LEU A 1 97 ? 22.606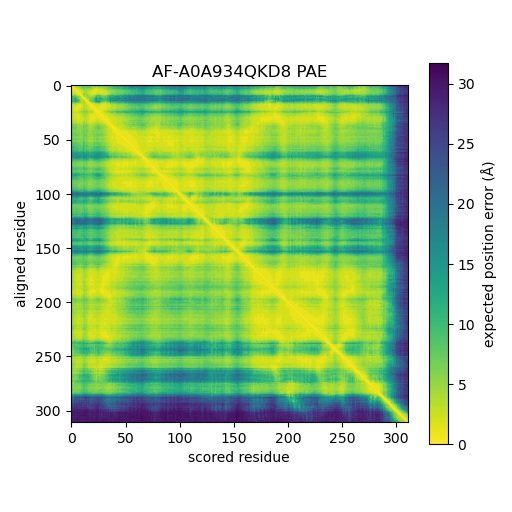 5.390 -22.820 1.00 93.88 97 LEU A C 1
ATOM 750 O O . LEU A 1 97 ? 23.226 4.573 -23.485 1.00 93.88 97 LEU A O 1
ATOM 754 N N . MET A 1 98 ? 21.397 5.835 -23.173 1.00 90.25 98 MET A N 1
ATOM 755 C CA . MET A 1 98 ? 20.695 5.378 -24.380 1.00 90.25 98 MET A CA 1
ATOM 756 C C . MET A 1 98 ? 21.333 5.918 -25.665 1.00 90.25 98 MET A C 1
ATOM 758 O O . MET A 1 98 ? 21.406 5.214 -26.668 1.00 90.25 98 MET A O 1
ATOM 762 N N . HIS A 1 99 ? 21.847 7.151 -25.638 1.00 86.75 99 HIS A N 1
ATOM 763 C CA . HIS A 1 99 ? 22.563 7.720 -26.784 1.00 86.75 99 HIS A CA 1
ATOM 764 C C . HIS A 1 99 ? 23.968 7.123 -26.954 1.00 86.75 99 HIS A C 1
ATOM 766 O O . HIS A 1 99 ? 24.418 6.915 -28.081 1.00 86.75 99 HIS A O 1
ATOM 772 N N . ASP A 1 100 ? 24.672 6.829 -25.856 1.00 81.62 100 ASP A N 1
ATOM 773 C CA . ASP A 1 100 ? 25.979 6.170 -25.888 1.00 81.62 100 ASP A CA 1
ATOM 774 C C . ASP A 1 100 ? 25.799 4.653 -26.040 1.00 81.62 100 ASP A C 1
ATOM 776 O O . ASP A 1 100 ? 25.909 3.887 -25.085 1.00 81.62 100 ASP A O 1
ATOM 780 N N . GLY A 1 101 ? 25.539 4.204 -27.272 1.00 72.38 101 GLY A N 1
ATOM 781 C CA . GLY A 1 101 ? 25.267 2.798 -27.598 1.00 72.38 101 GLY A CA 1
ATOM 782 C C . GLY A 1 101 ? 26.399 1.802 -27.289 1.00 72.38 101 GLY A C 1
ATOM 783 O O . GLY A 1 101 ? 26.218 0.602 -27.531 1.00 72.38 101 GLY A O 1
ATOM 784 N N . THR A 1 102 ? 27.537 2.280 -26.770 1.00 81.19 102 THR A N 1
ATOM 785 C CA . THR A 1 102 ? 28.669 1.473 -26.292 1.00 81.19 102 THR A CA 1
ATOM 786 C C . THR A 1 102 ? 28.673 1.294 -24.777 1.00 81.19 102 THR A C 1
ATOM 788 O O . THR A 1 102 ? 29.116 0.258 -24.272 1.00 81.19 102 THR A O 1
ATOM 791 N N . ARG A 1 103 ? 28.159 2.277 -24.033 1.00 86.81 103 ARG A N 1
ATOM 792 C CA . ARG A 1 103 ? 28.132 2.251 -22.576 1.00 86.81 103 ARG A CA 1
ATOM 793 C C . ARG A 1 103 ? 26.987 1.366 -22.090 1.00 86.81 103 ARG A C 1
ATOM 795 O O . ARG A 1 103 ? 25.849 1.486 -22.522 1.00 86.81 103 ARG A O 1
ATOM 802 N N . ARG A 1 104 ? 27.292 0.476 -21.143 1.00 92.12 104 ARG A N 1
ATOM 803 C CA . ARG A 1 104 ? 26.308 -0.444 -20.540 1.00 92.12 104 ARG A CA 1
ATOM 804 C C . ARG A 1 104 ? 25.927 -0.098 -19.108 1.00 92.12 104 ARG A C 1
ATOM 806 O O . ARG A 1 104 ? 24.968 -0.651 -18.589 1.00 92.12 104 ARG A O 1
ATOM 813 N N . ILE A 1 105 ? 26.669 0.801 -18.465 1.00 95.56 105 ILE A N 1
ATOM 814 C CA . ILE A 1 105 ? 26.470 1.162 -17.061 1.00 95.56 105 ILE A CA 1
ATOM 815 C C . ILE A 1 105 ? 26.478 2.682 -16.922 1.00 95.56 105 ILE A C 1
ATOM 817 O O . ILE A 1 105 ? 27.376 3.354 -17.431 1.00 95.56 105 ILE A O 1
ATOM 821 N N . GLY A 1 106 ? 25.497 3.213 -16.198 1.00 94.00 106 GLY A N 1
ATOM 822 C CA . GLY A 1 106 ? 25.447 4.600 -15.747 1.00 94.00 106 GLY A CA 1
ATOM 823 C C . GLY A 1 106 ? 25.423 4.664 -14.222 1.00 94.00 106 GLY A C 1
ATOM 824 O O . GLY A 1 106 ? 24.765 3.856 -13.572 1.00 94.00 106 GLY A O 1
ATOM 825 N N . LEU A 1 107 ? 26.137 5.624 -13.641 1.00 93.75 107 LEU A N 1
ATOM 826 C CA . LEU A 1 107 ? 26.149 5.867 -12.199 1.00 93.75 107 LEU A CA 1
ATOM 827 C C . LEU A 1 107 ? 25.749 7.313 -11.930 1.00 93.75 107 LEU A C 1
ATOM 829 O O . LEU A 1 107 ? 26.143 8.216 -12.669 1.00 93.75 107 LEU A O 1
ATOM 833 N N . GLY A 1 108 ? 24.991 7.519 -10.863 1.00 93.12 108 GLY A N 1
ATOM 834 C CA . GLY A 1 108 ? 24.655 8.839 -10.359 1.00 93.12 108 GLY A CA 1
ATOM 835 C C . GLY A 1 108 ? 24.448 8.812 -8.854 1.00 93.12 108 GLY A C 1
ATOM 836 O O . GLY A 1 108 ? 24.499 7.757 -8.218 1.00 93.12 108 GLY A O 1
ATOM 837 N N . ASP A 1 109 ? 24.227 9.987 -8.278 1.00 93.19 109 ASP A N 1
ATOM 838 C CA . ASP A 1 109 ? 23.926 10.079 -6.856 1.00 93.19 109 ASP A CA 1
ATOM 839 C C . ASP A 1 109 ? 22.556 9.447 -6.568 1.00 93.19 109 ASP A C 1
ATOM 841 O O . ASP A 1 109 ? 21.536 9.837 -7.141 1.00 93.19 109 ASP A O 1
ATOM 845 N N . GLY A 1 110 ? 22.546 8.416 -5.725 1.00 95.31 110 GLY A N 1
ATOM 846 C CA . GLY A 1 110 ? 21.338 7.685 -5.350 1.00 95.31 110 GLY A CA 1
ATOM 847 C C . GLY A 1 110 ? 20.788 6.694 -6.386 1.00 95.31 110 GLY A C 1
ATOM 848 O O . GLY A 1 110 ? 19.723 6.126 -6.131 1.00 95.31 110 GLY A O 1
ATOM 849 N N . PHE A 1 111 ? 21.469 6.435 -7.512 1.00 97.75 111 PHE A N 1
ATOM 850 C CA . PHE A 1 111 ? 21.014 5.441 -8.496 1.00 97.75 111 PHE A CA 1
ATOM 851 C C . PHE A 1 111 ? 22.132 4.781 -9.323 1.00 97.75 111 PHE A C 1
ATOM 853 O O . PHE A 1 111 ? 23.208 5.338 -9.543 1.00 97.75 111 PHE A O 1
ATOM 860 N N . ARG A 1 112 ? 21.830 3.591 -9.851 1.00 97.88 112 ARG A N 1
ATOM 861 C CA . ARG A 1 112 ? 22.640 2.835 -10.816 1.00 97.88 112 ARG A CA 1
ATOM 862 C C . ARG A 1 112 ? 21.777 2.403 -11.999 1.00 97.88 112 ARG A C 1
ATOM 864 O O . ARG A 1 112 ? 20.654 1.945 -11.804 1.00 97.88 112 ARG A O 1
ATOM 871 N N . LEU A 1 113 ? 22.318 2.549 -13.202 1.00 98.19 113 LEU A N 1
ATOM 872 C CA . LEU A 1 113 ? 21.709 2.161 -14.470 1.00 98.19 113 LEU A CA 1
ATOM 873 C C . LEU A 1 113 ? 22.522 1.033 -15.093 1.00 98.19 113 LEU A C 1
ATOM 875 O O . LEU A 1 113 ? 23.748 1.134 -15.163 1.00 98.19 113 LEU A O 1
ATOM 879 N N . GLU A 1 114 ? 21.851 -0.000 -15.579 1.00 97.56 114 GLU A N 1
ATOM 880 C CA . GLU A 1 114 ? 22.473 -1.116 -16.288 1.00 97.56 114 GLU A CA 1
ATOM 881 C C . GLU A 1 114 ? 21.628 -1.458 -17.514 1.00 97.56 114 GLU A C 1
ATOM 883 O O . GLU A 1 114 ? 20.413 -1.613 -17.416 1.00 97.56 114 GLU A O 1
ATOM 888 N N . LEU A 1 115 ? 22.268 -1.533 -18.677 1.00 95.50 115 LEU A N 1
ATOM 889 C CA . LEU A 1 115 ? 21.622 -1.858 -19.940 1.00 95.50 115 LEU A CA 1
ATOM 890 C C . LEU A 1 115 ? 22.027 -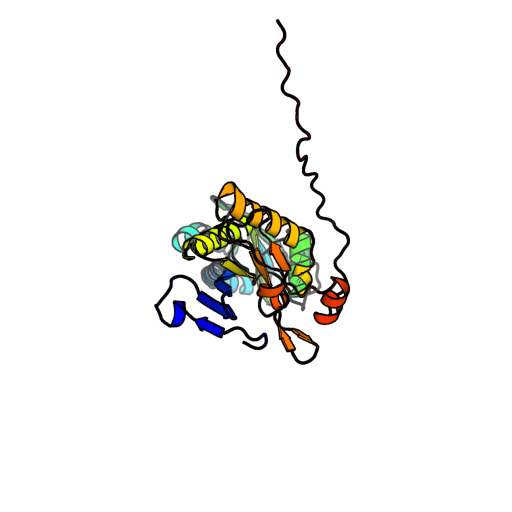3.271 -20.351 1.00 95.50 115 LEU A C 1
ATOM 892 O O . LEU A 1 115 ? 23.193 -3.520 -20.664 1.00 95.50 115 LEU A O 1
ATOM 896 N N . HIS A 1 116 ? 21.060 -4.180 -20.360 1.00 94.62 116 HIS A N 1
ATOM 897 C CA . HIS A 1 116 ? 21.267 -5.592 -20.657 1.00 94.62 116 HIS A CA 1
ATOM 898 C C . HIS A 1 116 ? 20.590 -5.984 -21.972 1.00 94.62 116 HIS A C 1
ATOM 900 O O . HIS A 1 116 ? 19.495 -5.498 -22.259 1.00 94.62 116 HIS A O 1
ATOM 906 N N . PRO A 1 117 ? 21.169 -6.897 -22.765 1.00 93.31 117 PRO A N 1
ATOM 907 C CA . PRO A 1 117 ? 20.439 -7.555 -23.841 1.00 93.31 117 PRO A CA 1
ATOM 908 C C . PRO A 1 117 ? 19.249 -8.351 -23.285 1.00 93.31 117 PRO A C 1
ATOM 910 O O . PRO A 1 117 ? 19.402 -9.112 -22.330 1.00 93.31 117 PRO A O 1
ATOM 913 N N . TYR A 1 118 ? 18.073 -8.239 -23.912 1.00 92.12 118 TYR A N 1
ATOM 914 C CA . TYR A 1 118 ? 16.862 -8.953 -23.475 1.00 92.12 118 TYR A CA 1
ATOM 915 C C . TYR A 1 118 ? 17.090 -10.462 -23.329 1.00 92.12 118 TYR A C 1
ATOM 917 O O . TYR A 1 118 ? 16.698 -11.067 -22.328 1.00 92.12 118 TYR A O 1
ATOM 925 N N . ALA A 1 119 ? 17.778 -11.054 -24.308 1.00 92.19 119 ALA A N 1
ATOM 926 C CA . ALA A 1 119 ? 18.037 -12.486 -24.352 1.00 92.19 119 ALA A CA 1
ATOM 927 C C . ALA A 1 119 ? 18.873 -12.996 -23.168 1.00 92.19 119 ALA A C 1
ATOM 929 O O . ALA A 1 119 ? 18.699 -14.141 -22.757 1.00 92.19 119 ALA A O 1
ATOM 930 N N . GLU A 1 120 ? 19.733 -12.157 -22.585 1.00 92.88 120 GLU A N 1
ATOM 931 C CA . GLU A 1 120 ? 20.515 -12.521 -21.397 1.00 92.88 120 GLU A CA 1
ATOM 932 C C . GLU A 1 120 ? 19.652 -12.547 -20.130 1.00 92.88 120 GLU A C 1
ATOM 934 O O . GLU A 1 120 ? 19.901 -13.342 -19.226 1.00 92.88 120 GLU A O 1
ATOM 939 N N . CYS A 1 121 ? 18.615 -11.708 -20.063 1.00 92.19 121 CYS A N 1
ATOM 940 C CA . CYS A 1 121 ? 17.735 -11.619 -18.900 1.00 92.19 121 CYS A CA 1
ATOM 941 C C . CYS A 1 121 ? 16.608 -12.656 -18.934 1.00 92.19 121 CYS A C 1
ATOM 943 O O . CYS A 1 121 ? 16.245 -13.213 -17.896 1.00 92.19 121 CYS A O 1
ATOM 945 N N . PHE A 1 122 ? 16.032 -12.894 -20.115 1.00 90.31 122 PHE A N 1
ATOM 946 C CA . PHE A 1 122 ? 14.774 -13.635 -20.260 1.00 90.31 122 PHE A CA 1
ATOM 947 C C . PHE A 1 122 ? 14.823 -14.771 -21.289 1.00 90.31 122 PHE A C 1
ATOM 949 O O . PHE A 1 122 ? 13.852 -15.516 -21.419 1.00 90.31 122 PHE A O 1
ATOM 956 N N . GLY A 1 123 ? 15.946 -14.953 -21.987 1.00 86.69 123 GLY A N 1
ATOM 957 C CA . GLY A 1 123 ? 16.053 -15.881 -23.110 1.00 86.69 123 GLY A CA 1
ATOM 958 C C . GLY A 1 123 ? 15.450 -15.321 -24.402 1.00 86.69 123 GLY A C 1
ATOM 959 O O . GLY A 1 123 ? 15.098 -14.149 -24.501 1.00 86.69 123 GLY A O 1
ATOM 960 N N . THR A 1 124 ? 15.349 -16.163 -25.430 1.00 79.44 124 THR A N 1
ATOM 961 C CA . THR A 1 124 ? 14.936 -15.745 -26.783 1.00 79.44 124 THR A CA 1
ATOM 962 C C . THR A 1 124 ? 13.425 -15.770 -27.013 1.00 79.44 124 THR A C 1
ATOM 964 O O . THR A 1 124 ? 12.961 -15.317 -28.055 1.00 79.44 124 THR A O 1
ATOM 967 N N . ALA A 1 125 ? 12.649 -16.328 -26.082 1.00 75.88 125 ALA A N 1
ATOM 968 C CA . ALA A 1 125 ? 11.198 -16.376 -26.194 1.00 75.88 125 ALA A CA 1
ATOM 969 C C . ALA A 1 125 ? 10.594 -15.053 -25.716 1.00 75.88 125 ALA A C 1
ATOM 971 O O . ALA A 1 125 ? 10.842 -14.633 -24.585 1.00 75.88 125 ALA A O 1
ATOM 972 N N . GLN A 1 126 ? 9.762 -14.425 -26.547 1.00 72.75 126 GLN A N 1
ATOM 973 C CA . GLN A 1 126 ? 8.977 -13.281 -26.101 1.00 72.75 126 GLN A CA 1
ATOM 974 C C . GLN A 1 126 ? 7.928 -13.740 -25.092 1.00 72.75 126 GLN A C 1
ATOM 976 O O . GLN A 1 126 ? 7.094 -14.609 -25.361 1.00 72.75 126 GLN A O 1
ATOM 981 N N . LEU A 1 127 ? 7.962 -13.133 -23.911 1.00 78.62 127 LEU A N 1
ATOM 982 C CA . LEU A 1 127 ? 6.867 -13.257 -22.963 1.00 78.62 127 LEU A CA 1
ATOM 983 C C . LEU A 1 127 ? 5.687 -12.438 -23.506 1.00 78.62 127 LEU A C 1
ATOM 985 O O . LEU A 1 127 ? 5.864 -11.299 -23.926 1.00 78.62 127 LEU A O 1
ATOM 989 N N . MET A 1 128 ? 4.490 -13.024 -23.520 1.00 72.81 128 MET A N 1
ATOM 990 C CA . MET A 1 128 ? 3.265 -12.377 -24.029 1.00 72.81 128 MET A CA 1
ATOM 991 C C . MET A 1 128 ? 2.260 -12.056 -22.911 1.00 72.81 128 MET A C 1
ATOM 993 O O . MET A 1 128 ? 1.279 -11.355 -23.131 1.00 72.81 128 MET A O 1
ATOM 997 N N . ASP A 1 129 ? 2.506 -12.559 -21.698 1.00 82.12 129 ASP A N 1
ATOM 998 C CA . ASP A 1 129 ? 1.657 -12.359 -20.523 1.00 82.12 129 ASP A CA 1
ATOM 999 C C . ASP A 1 129 ? 2.312 -11.371 -19.549 1.00 82.12 129 ASP A C 1
ATOM 1001 O O . ASP A 1 129 ? 3.466 -11.538 -19.144 1.00 82.12 129 ASP A O 1
ATOM 1005 N N . GLN A 1 130 ? 1.551 -10.362 -19.121 1.00 79.94 130 GLN A N 1
ATOM 1006 C CA . GLN A 1 130 ? 1.997 -9.377 -18.137 1.00 79.94 130 GLN A CA 1
ATOM 1007 C C . GLN A 1 130 ? 2.428 -10.053 -16.828 1.00 79.94 130 GLN A C 1
ATOM 1009 O O . GLN A 1 130 ? 3.473 -9.707 -16.275 1.00 79.94 130 GLN A O 1
ATOM 1014 N N . LYS A 1 131 ? 1.675 -11.049 -16.329 1.00 81.69 131 LYS A N 1
ATOM 1015 C CA . LYS A 1 131 ? 2.051 -11.748 -15.087 1.00 81.69 131 LYS A CA 1
ATOM 1016 C C . LYS A 1 131 ? 3.354 -12.531 -15.270 1.00 81.69 131 LYS A C 1
ATOM 1018 O O . LYS A 1 131 ? 4.180 -12.559 -14.359 1.00 81.69 131 LYS A O 1
ATOM 1023 N N . ALA A 1 132 ? 3.572 -13.134 -16.437 1.00 84.00 132 ALA A N 1
ATOM 1024 C CA . ALA A 1 132 ? 4.825 -13.793 -16.786 1.00 84.00 132 ALA A CA 1
ATOM 1025 C C . ALA A 1 132 ? 6.005 -12.812 -16.813 1.00 84.00 132 ALA A C 1
ATOM 1027 O O . ALA A 1 132 ? 7.047 -13.141 -16.248 1.00 84.00 132 ALA A O 1
ATOM 1028 N N . TYR A 1 133 ? 5.831 -11.602 -17.359 1.00 83.94 133 TYR A N 1
ATOM 1029 C CA . TYR A 1 133 ? 6.859 -10.554 -17.318 1.00 83.94 133 TYR A CA 1
ATOM 1030 C C . TYR A 1 133 ? 7.240 -10.161 -15.896 1.00 83.94 133 TYR A C 1
ATOM 1032 O O . TYR A 1 133 ? 8.424 -10.161 -15.563 1.00 83.94 133 TYR A O 1
ATOM 1040 N N . TYR A 1 134 ? 6.260 -9.878 -15.035 1.00 85.44 134 TYR A N 1
ATOM 1041 C CA . TYR A 1 134 ? 6.545 -9.533 -13.640 1.00 85.44 134 TYR A CA 1
ATOM 1042 C C . TYR A 1 134 ? 7.228 -10.682 -12.893 1.00 85.44 134 TYR A C 1
ATOM 1044 O O . TYR A 1 134 ? 8.172 -10.438 -12.147 1.00 85.44 134 TYR A O 1
ATOM 1052 N N . ARG A 1 135 ? 6.827 -11.941 -13.127 1.00 86.62 135 ARG A N 1
ATOM 1053 C CA . ARG A 1 135 ? 7.514 -13.108 -12.543 1.00 86.62 135 ARG A CA 1
ATOM 1054 C C . ARG A 1 135 ? 8.954 -13.242 -13.041 1.00 86.62 135 ARG A C 1
ATOM 1056 O O . ARG A 1 135 ? 9.848 -13.504 -12.240 1.00 86.62 135 ARG A O 1
ATOM 1063 N N . ALA A 1 136 ? 9.187 -13.061 -14.340 1.00 89.44 136 ALA A N 1
ATOM 1064 C CA . ALA A 1 136 ? 10.518 -13.143 -14.932 1.00 89.44 136 ALA A CA 1
ATOM 1065 C C . ALA A 1 136 ? 11.433 -12.022 -14.417 1.00 89.44 136 ALA A C 1
ATOM 1067 O O . ALA A 1 136 ? 12.548 -12.301 -13.982 1.00 89.44 136 ALA A O 1
ATOM 1068 N N . CYS A 1 137 ? 10.937 -10.782 -14.362 1.00 90.69 137 CYS A N 1
ATOM 1069 C CA . CYS A 1 137 ? 11.649 -9.653 -13.758 1.00 90.69 137 CYS A CA 1
ATOM 1070 C C . CYS A 1 137 ? 11.917 -9.900 -12.270 1.00 90.69 137 CYS A C 1
ATOM 1072 O O . CYS A 1 137 ? 13.027 -9.668 -11.805 1.00 90.69 137 CYS A O 1
ATOM 1074 N N . GLY A 1 138 ? 10.933 -10.448 -11.549 1.00 89.94 138 GLY A N 1
ATOM 1075 C CA . GLY A 1 138 ? 11.060 -10.880 -10.158 1.00 89.94 138 GLY A CA 1
ATOM 1076 C C . GLY A 1 138 ? 12.217 -11.856 -9.938 1.00 89.94 138 GLY A C 1
ATOM 1077 O O . GLY A 1 138 ? 12.992 -11.721 -8.994 1.00 89.94 138 GLY A O 1
ATOM 1078 N N . LYS A 1 139 ? 12.358 -12.831 -10.842 1.00 90.81 139 LYS A N 1
ATOM 1079 C CA . LYS A 1 139 ? 13.427 -13.835 -10.808 1.00 90.81 139 LYS A CA 1
ATOM 1080 C C . LYS A 1 139 ? 14.793 -13.258 -11.194 1.00 90.81 139 LYS A C 1
ATOM 1082 O O . LYS A 1 139 ? 15.783 -13.607 -10.563 1.00 90.81 139 LYS A O 1
ATOM 1087 N N . ALA A 1 140 ? 14.846 -12.412 -12.221 1.00 92.44 140 ALA A N 1
ATOM 1088 C CA . ALA A 1 140 ? 16.095 -11.858 -12.746 1.00 92.44 140 ALA A CA 1
ATOM 1089 C C . ALA A 1 140 ? 16.657 -10.724 -11.873 1.00 92.44 140 ALA A C 1
ATOM 1091 O O . ALA A 1 140 ? 17.865 -10.625 -11.682 1.00 92.44 140 ALA A O 1
ATOM 1092 N N . PHE A 1 141 ? 15.783 -9.878 -11.325 1.00 93.12 141 PHE A N 1
ATOM 1093 C CA . PHE A 1 141 ? 16.162 -8.602 -10.713 1.00 93.12 141 PHE A CA 1
ATOM 1094 C C . PHE A 1 141 ? 15.650 -8.420 -9.281 1.00 93.12 141 PHE A C 1
ATOM 1096 O O . PHE A 1 141 ? 15.905 -7.375 -8.679 1.00 93.12 141 PHE A O 1
ATOM 1103 N N . GLY A 1 142 ? 14.984 -9.427 -8.713 1.00 89.56 142 GLY A N 1
ATOM 1104 C CA . GLY A 1 142 ? 14.400 -9.381 -7.373 1.00 89.56 142 GLY A CA 1
ATOM 1105 C C . GLY A 1 142 ? 12.945 -8.908 -7.357 1.00 89.56 142 GLY A C 1
ATOM 1106 O O . GLY A 1 142 ? 12.388 -8.471 -8.363 1.00 89.56 142 GLY A O 1
ATOM 1107 N N . GLN A 1 143 ? 12.313 -9.020 -6.188 1.00 86.06 143 GLN A N 1
ATOM 1108 C CA . GLN A 1 143 ? 10.912 -8.639 -5.981 1.00 86.06 143 GLN A CA 1
ATOM 1109 C C . GLN A 1 143 ? 10.727 -7.109 -5.943 1.00 86.06 143 GLN A C 1
ATOM 1111 O O . GLN A 1 143 ? 11.697 -6.355 -5.913 1.00 86.06 143 GLN A O 1
ATOM 1116 N N . ASN A 1 144 ? 9.469 -6.650 -5.934 1.00 83.75 144 ASN A N 1
ATOM 1117 C CA . ASN A 1 144 ? 9.088 -5.227 -5.867 1.00 83.75 144 ASN A CA 1
ATOM 1118 C C . ASN A 1 144 ? 9.632 -4.368 -7.023 1.00 83.75 144 ASN A C 1
ATOM 1120 O O . ASN A 1 144 ? 9.972 -3.196 -6.860 1.00 83.75 144 ASN A O 1
ATOM 1124 N N . THR A 1 145 ? 9.687 -4.953 -8.219 1.00 91.25 145 THR A N 1
ATOM 1125 C CA . THR A 1 145 ? 10.068 -4.248 -9.444 1.00 91.25 145 THR A CA 1
ATOM 1126 C C . THR A 1 145 ? 8.882 -3.509 -10.060 1.00 91.25 145 THR A C 1
ATOM 1128 O O . THR A 1 145 ? 7.739 -3.973 -10.059 1.00 91.25 145 THR A O 1
ATOM 1131 N N . HIS A 1 146 ? 9.169 -2.342 -10.626 1.00 93.25 146 HIS A N 1
ATOM 1132 C CA . HIS A 1 146 ? 8.286 -1.637 -11.543 1.00 93.25 146 HIS A CA 1
ATOM 1133 C C . HIS A 1 146 ? 8.776 -1.875 -12.959 1.00 93.25 146 HIS A C 1
ATOM 1135 O O . HIS A 1 146 ? 9.957 -1.702 -13.239 1.00 93.25 146 HIS A O 1
ATOM 1141 N N . VAL A 1 147 ? 7.870 -2.291 -13.835 1.00 92.62 147 VAL A N 1
ATOM 1142 C CA . VAL A 1 147 ? 8.206 -2.710 -15.191 1.00 92.62 147 VAL A CA 1
ATOM 1143 C C . VAL A 1 147 ? 7.304 -1.963 -16.158 1.00 92.62 147 VAL A C 1
ATOM 1145 O O . VAL A 1 147 ? 6.084 -1.989 -16.005 1.00 92.62 147 VAL A O 1
ATOM 1148 N N . ALA A 1 148 ? 7.903 -1.280 -17.127 1.00 93.19 148 ALA A N 1
ATOM 1149 C CA . ALA A 1 148 ? 7.204 -0.651 -18.240 1.00 93.19 148 ALA A CA 1
ATOM 1150 C C . ALA A 1 148 ? 8.153 -0.505 -19.426 1.00 93.19 148 ALA A C 1
ATOM 1152 O O . ALA A 1 148 ? 9.367 -0.487 -19.266 1.00 93.19 148 ALA A O 1
ATOM 1153 N N . GLY A 1 149 ? 7.610 -0.376 -20.623 1.00 89.19 149 GLY A N 1
ATOM 1154 C CA . GLY A 1 149 ? 8.405 -0.216 -21.830 1.00 89.19 149 GLY A CA 1
ATOM 1155 C C . GLY A 1 149 ? 7.663 -0.765 -23.029 1.00 89.19 149 GLY A C 1
ATOM 1156 O O . GLY A 1 149 ? 6.530 -1.232 -22.910 1.00 89.19 149 GLY A O 1
ATOM 1157 N N . ASN A 1 150 ? 8.321 -0.703 -24.176 1.00 85.44 150 ASN A N 1
ATOM 1158 C CA . ASN A 1 150 ? 7.809 -1.280 -25.403 1.00 85.44 150 ASN A CA 1
ATOM 1159 C C . ASN A 1 150 ?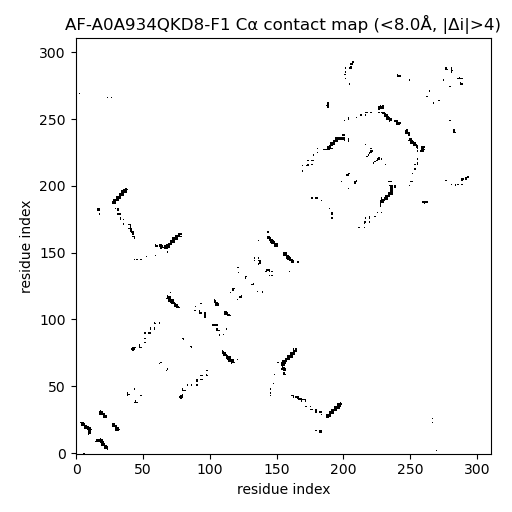 8.886 -2.179 -26.004 1.00 85.44 150 ASN A C 1
ATOM 1161 O O . ASN A 1 150 ? 10.039 -1.766 -26.138 1.00 85.44 150 ASN A O 1
ATOM 1165 N N . LEU A 1 151 ? 8.496 -3.401 -26.345 1.00 84.75 151 LEU A N 1
ATOM 1166 C CA . LEU A 1 151 ? 9.329 -4.378 -27.026 1.00 84.75 151 LEU A CA 1
ATOM 1167 C C . LEU A 1 151 ? 8.560 -4.874 -28.242 1.00 84.75 151 LEU A C 1
ATOM 1169 O O . LEU A 1 151 ? 7.428 -5.336 -28.126 1.00 84.75 151 LEU A O 1
ATOM 1173 N N . THR A 1 152 ? 9.200 -4.790 -29.397 1.00 82.94 152 THR A N 1
ATOM 1174 C CA . THR A 1 152 ? 8.725 -5.364 -30.655 1.00 82.94 152 THR A CA 1
ATOM 1175 C C . THR A 1 152 ? 9.719 -6.420 -31.125 1.00 82.94 152 THR A C 1
ATOM 1177 O O . THR A 1 152 ? 10.828 -6.513 -30.590 1.00 82.94 152 THR A O 1
ATOM 1180 N N . GLU A 1 153 ? 9.350 -7.225 -32.119 1.00 78.81 153 GLU A N 1
ATOM 1181 C CA . GLU A 1 153 ? 10.289 -8.156 -32.764 1.00 78.81 153 GLU A CA 1
ATOM 1182 C C . GLU A 1 153 ? 11.507 -7.425 -33.348 1.00 78.81 153 GLU A C 1
ATOM 1184 O O . GLU A 1 153 ? 12.625 -7.924 -33.254 1.00 78.81 153 GLU A O 1
ATOM 1189 N N . ASP A 1 154 ? 11.303 -6.206 -33.849 1.00 79.75 154 ASP A N 1
ATOM 1190 C CA . ASP A 1 154 ? 12.345 -5.399 -34.479 1.00 79.75 154 ASP A CA 1
ATOM 1191 C C . ASP A 1 154 ? 13.241 -4.658 -33.482 1.00 79.75 154 ASP A C 1
ATOM 1193 O O . ASP A 1 154 ? 14.303 -4.186 -33.870 1.00 79.75 154 ASP A O 1
ATOM 1197 N N . GLY A 1 155 ? 12.850 -4.545 -32.209 1.00 84.50 155 GLY A N 1
ATOM 1198 C CA . GLY A 1 155 ? 13.615 -3.831 -31.184 1.00 84.50 155 GLY A CA 1
ATOM 1199 C C . GLY A 1 155 ? 12.754 -3.196 -30.094 1.00 84.50 155 GLY A C 1
ATOM 1200 O O . GLY A 1 155 ? 11.523 -3.269 -30.110 1.00 84.50 155 GLY A O 1
ATOM 1201 N N . GLY A 1 156 ? 13.407 -2.573 -29.118 1.00 89.62 156 GLY A N 1
ATOM 1202 C CA . GLY A 1 156 ? 12.759 -1.856 -28.026 1.00 89.62 156 GLY A CA 1
ATOM 1203 C C . GLY A 1 156 ? 13.507 -1.983 -26.704 1.00 89.62 156 GLY A C 1
ATOM 1204 O O . GLY A 1 156 ? 14.553 -2.625 -26.605 1.00 89.62 156 GLY A O 1
ATOM 1205 N N . CYS A 1 157 ? 12.944 -1.372 -25.668 1.00 92.56 157 CYS A N 1
ATOM 1206 C CA . CYS A 1 157 ? 13.553 -1.344 -24.348 1.00 92.56 157 CYS A CA 1
ATOM 1207 C C . CYS A 1 157 ? 12.498 -1.549 -23.260 1.00 92.56 157 CYS A C 1
ATOM 1209 O O . CYS A 1 157 ? 11.487 -0.842 -23.200 1.00 92.56 157 CYS A O 1
ATOM 1211 N N . LEU A 1 158 ? 12.759 -2.524 -22.390 1.00 93.00 158 LEU A N 1
ATOM 1212 C CA . LEU A 1 158 ? 12.017 -2.738 -21.157 1.00 93.00 158 LEU A CA 1
ATOM 1213 C C . LEU A 1 158 ? 12.726 -2.016 -20.013 1.00 93.00 158 LEU A C 1
ATOM 1215 O O . LEU A 1 158 ? 13.873 -2.316 -19.700 1.00 93.00 158 LEU A O 1
ATOM 1219 N N . VAL A 1 159 ? 12.042 -1.096 -19.348 1.00 96.25 159 VAL A N 1
ATOM 1220 C CA . VAL A 1 159 ? 12.552 -0.432 -18.150 1.00 96.25 159 VAL A CA 1
ATOM 1221 C C . VAL A 1 159 ? 12.093 -1.205 -16.923 1.00 96.25 159 VAL A C 1
ATOM 1223 O O . VAL A 1 159 ? 10.896 -1.358 -16.677 1.00 96.25 159 VAL A O 1
ATOM 1226 N N . VAL A 1 160 ? 13.059 -1.669 -16.137 1.00 96.69 160 VAL A N 1
ATOM 1227 C CA . VAL A 1 160 ? 12.849 -2.309 -14.841 1.00 96.69 160 VAL A CA 1
ATOM 1228 C C . VAL A 1 160 ? 13.435 -1.399 -13.774 1.00 96.69 160 VAL A C 1
ATOM 1230 O O . VAL A 1 160 ? 14.638 -1.174 -13.740 1.00 96.69 160 VAL A O 1
ATOM 1233 N N . MET A 1 161 ? 12.604 -0.872 -12.881 1.00 97.81 161 MET A N 1
ATOM 1234 C CA . MET A 1 161 ? 13.044 -0.033 -11.770 1.00 97.81 161 MET A CA 1
ATOM 1235 C C . MET A 1 161 ? 12.834 -0.742 -10.435 1.00 97.81 161 MET A C 1
ATOM 1237 O O . MET A 1 161 ? 11.764 -1.295 -10.177 1.00 97.81 161 MET A O 1
ATOM 1241 N N . ARG A 1 162 ? 13.850 -0.699 -9.572 1.00 96.38 162 ARG A N 1
ATOM 1242 C CA . ARG A 1 162 ? 13.814 -1.243 -8.211 1.00 96.38 162 ARG A CA 1
ATOM 1243 C C . ARG A 1 162 ? 14.491 -0.310 -7.212 1.00 96.38 162 ARG A C 1
ATOM 1245 O O . ARG A 1 162 ? 15.265 0.567 -7.587 1.00 96.38 162 ARG A O 1
ATOM 1252 N N . SER A 1 163 ? 14.215 -0.535 -5.935 1.00 96.25 163 SER A N 1
ATOM 1253 C CA . SER A 1 163 ? 14.841 0.152 -4.805 1.00 96.25 163 SER A CA 1
ATOM 1254 C C . SER A 1 163 ? 15.628 -0.853 -3.963 1.00 96.25 163 SER A C 1
ATOM 1256 O O . SER A 1 163 ? 15.198 -1.990 -3.796 1.00 96.25 163 SER A O 1
ATOM 1258 N N . ASN A 1 164 ? 16.765 -0.430 -3.408 1.00 94.81 164 ASN A N 1
ATOM 1259 C CA . ASN A 1 164 ? 17.504 -1.211 -2.408 1.00 94.81 164 ASN A CA 1
ATOM 1260 C C . ASN A 1 164 ? 16.828 -1.201 -1.027 1.00 94.81 164 ASN A C 1
ATOM 1262 O O . ASN A 1 164 ? 17.179 -2.000 -0.165 1.00 94.81 164 ASN A O 1
ATOM 1266 N N . ARG A 1 165 ? 15.881 -0.286 -0.801 1.00 92.94 165 ARG A N 1
ATOM 1267 C CA . ARG A 1 165 ? 15.000 -0.291 0.370 1.00 92.94 165 ARG A CA 1
ATOM 1268 C C . ARG A 1 165 ? 13.723 -1.056 0.063 1.00 92.94 165 ARG A C 1
ATOM 1270 O O . ARG A 1 165 ? 13.170 -0.900 -1.026 1.00 92.94 165 ARG A O 1
ATOM 1277 N N . GLU A 1 166 ? 13.246 -1.805 1.047 1.00 89.56 166 GLU A N 1
ATOM 1278 C CA . GLU A 1 166 ? 11.960 -2.491 0.985 1.00 89.56 166 GLU A CA 1
ATOM 1279 C C . GLU A 1 166 ? 10.789 -1.506 1.087 1.00 89.56 166 GLU A C 1
ATOM 1281 O O . GLU A 1 166 ? 10.901 -0.414 1.658 1.00 89.56 166 GLU A O 1
ATOM 1286 N N . ASP A 1 167 ? 9.656 -1.899 0.514 1.00 90.00 167 ASP A N 1
ATOM 1287 C CA . ASP A 1 167 ? 8.392 -1.196 0.695 1.00 90.00 167 ASP A CA 1
ATOM 1288 C C . ASP A 1 167 ? 7.867 -1.473 2.108 1.00 90.00 167 ASP A C 1
ATOM 1290 O O . ASP A 1 167 ? 7.791 -2.627 2.529 1.00 90.00 167 ASP A O 1
ATOM 1294 N N . ASP A 1 168 ? 7.473 -0.425 2.833 1.00 89.25 168 ASP A N 1
ATOM 1295 C CA . ASP A 1 168 ? 6.918 -0.567 4.182 1.00 89.25 168 ASP A CA 1
ATOM 1296 C C . ASP A 1 168 ? 5.607 0.224 4.329 1.00 89.25 168 ASP A C 1
ATOM 1298 O O . ASP A 1 168 ? 5.624 1.445 4.527 1.00 89.25 168 ASP A O 1
ATOM 1302 N N . PRO A 1 169 ? 4.445 -0.452 4.257 1.00 89.06 169 PRO A N 1
ATOM 1303 C CA . PRO A 1 169 ? 3.148 0.189 4.439 1.00 89.06 169 PRO A CA 1
ATOM 1304 C C . PRO A 1 169 ? 2.801 0.438 5.917 1.00 89.06 169 PRO A C 1
ATOM 1306 O O . PRO A 1 169 ? 1.764 1.040 6.201 1.00 89.06 169 PRO A O 1
ATOM 1309 N N . SER A 1 170 ? 3.627 -0.011 6.871 1.00 92.62 170 SER A N 1
ATOM 1310 C CA . SER A 1 170 ? 3.306 0.019 8.305 1.00 92.62 170 SER A CA 1
ATOM 1311 C C . SER A 1 170 ? 3.198 1.442 8.839 1.00 92.62 170 SER A C 1
ATOM 1313 O O . SER A 1 170 ? 2.220 1.778 9.507 1.00 92.62 170 SER A O 1
ATOM 1315 N N . LYS A 1 171 ? 4.157 2.309 8.492 1.00 92.81 171 LYS A N 1
ATOM 1316 C CA . LYS A 1 171 ? 4.140 3.714 8.917 1.00 92.81 171 LYS A CA 1
ATOM 1317 C C . LYS A 1 171 ? 2.926 4.483 8.365 1.00 92.81 171 LYS A C 1
ATOM 1319 O O . LYS A 1 171 ? 2.201 5.049 9.180 1.00 92.81 171 LYS A O 1
ATOM 1324 N N . PRO A 1 172 ? 2.634 4.482 7.046 1.00 94.31 172 PRO A N 1
ATOM 1325 C CA . PRO A 1 172 ? 1.420 5.112 6.520 1.00 94.31 172 PRO A CA 1
ATOM 1326 C C . PRO A 1 172 ? 0.131 4.591 7.163 1.00 94.31 172 PRO A C 1
ATOM 1328 O O . PRO A 1 172 ? -0.767 5.376 7.460 1.00 94.31 172 PRO A O 1
ATOM 1331 N N . LYS A 1 173 ? 0.048 3.278 7.414 1.00 96.00 173 LYS A N 1
ATOM 1332 C CA . LYS A 1 173 ? -1.106 2.659 8.073 1.00 96.00 173 LYS A CA 1
ATOM 1333 C C . LYS A 1 173 ? -1.288 3.165 9.503 1.00 96.00 173 LYS A C 1
ATOM 1335 O O . LYS A 1 173 ? -2.381 3.596 9.859 1.00 96.00 173 LYS A O 1
ATOM 1340 N N . LEU A 1 174 ? -0.220 3.173 10.298 1.00 97.19 174 LEU A N 1
ATOM 1341 C CA . LEU A 1 174 ? -0.249 3.685 11.667 1.00 97.19 174 LEU A CA 1
ATOM 1342 C C . LEU A 1 174 ? -0.567 5.184 11.714 1.00 97.19 174 LEU A C 1
ATOM 1344 O O . LEU A 1 174 ? -1.333 5.627 12.561 1.00 97.19 174 LEU A O 1
ATOM 1348 N N . GLU A 1 175 ? -0.022 5.977 10.791 1.00 96.75 175 GLU A N 1
ATOM 1349 C CA . GLU A 1 175 ? -0.361 7.398 10.680 1.00 96.75 175 GLU A CA 1
ATOM 1350 C C . GLU A 1 175 ? -1.838 7.610 10.327 1.00 96.75 175 GLU A C 1
ATOM 1352 O O . GLU A 1 175 ? -2.472 8.494 10.901 1.00 96.75 175 GLU A O 1
ATOM 1357 N N . ALA A 1 176 ? -2.408 6.798 9.431 1.00 97.06 176 ALA A N 1
ATOM 1358 C CA . ALA A 1 176 ? -3.833 6.848 9.109 1.00 97.06 176 ALA A CA 1
ATOM 1359 C C . ALA A 1 176 ? -4.707 6.485 10.320 1.00 97.06 176 ALA A C 1
ATOM 1361 O O . ALA A 1 176 ? -5.656 7.208 10.616 1.00 97.06 176 ALA A O 1
ATOM 1362 N N . MET A 1 177 ? -4.342 5.432 11.059 1.00 98.12 177 MET A N 1
ATOM 1363 C CA . MET A 1 177 ? -4.999 5.041 12.312 1.00 98.12 177 MET A CA 1
ATOM 1364 C C . MET A 1 177 ? -4.948 6.157 13.362 1.00 98.12 177 MET A C 1
ATOM 1366 O O . MET A 1 177 ? -5.960 6.487 13.970 1.00 98.12 177 MET A O 1
ATOM 1370 N N . ARG A 1 178 ? -3.781 6.781 13.559 1.00 98.00 178 ARG A N 1
ATOM 1371 C CA . ARG A 1 178 ? -3.619 7.884 14.517 1.00 98.00 178 ARG A CA 1
ATOM 1372 C C . ARG A 1 178 ? -4.445 9.104 14.131 1.00 98.00 178 ARG A C 1
ATOM 1374 O O . ARG A 1 178 ? -5.057 9.714 14.998 1.00 98.00 178 ARG A O 1
ATOM 1381 N N . LYS A 1 179 ? -4.469 9.454 12.842 1.00 97.00 179 LYS A N 1
ATOM 1382 C CA . LYS A 1 179 ? -5.319 10.539 12.331 1.00 97.00 179 LYS A CA 1
ATOM 1383 C C . LYS A 1 179 ? -6.798 10.238 12.555 1.00 97.00 179 LYS A C 1
ATOM 1385 O O . LYS A 1 179 ? -7.512 11.121 12.999 1.00 97.00 179 LYS A O 1
ATOM 1390 N N . ALA A 1 180 ? -7.222 8.998 12.319 1.00 97.38 180 ALA A N 1
ATOM 1391 C CA . ALA A 1 180 ? -8.592 8.588 12.593 1.00 97.38 180 ALA A CA 1
ATOM 1392 C C . ALA A 1 180 ? -8.942 8.720 14.083 1.00 97.38 180 ALA A C 1
ATOM 1394 O O . ALA A 1 180 ? -9.957 9.305 14.437 1.00 97.38 180 ALA A O 1
ATOM 1395 N N . ALA A 1 181 ? -8.055 8.255 14.967 1.00 97.75 181 ALA A N 1
ATOM 1396 C CA . ALA A 1 181 ? -8.288 8.294 16.406 1.00 97.75 181 ALA A CA 1
ATOM 1397 C C . ALA A 1 181 ? -8.517 9.716 16.955 1.00 97.75 181 ALA A C 1
ATOM 1399 O O . ALA A 1 181 ? -9.299 9.877 17.889 1.00 97.75 181 ALA A O 1
ATOM 1400 N N . VAL A 1 182 ? -7.863 10.737 16.384 1.00 96.62 182 VAL A N 1
ATOM 1401 C CA . VAL A 1 182 ? -8.022 12.138 16.823 1.00 96.62 182 VAL A CA 1
ATOM 1402 C C . VAL A 1 182 ? -9.271 12.830 16.268 1.00 96.62 182 VAL A C 1
ATOM 1404 O O . VAL A 1 182 ? -9.571 13.933 16.707 1.00 96.62 182 VAL A O 1
ATOM 1407 N N . GLN A 1 183 ? -9.982 12.216 15.317 1.00 95.56 183 GLN A N 1
ATOM 1408 C CA . GLN A 1 183 ? -11.231 12.752 14.756 1.00 95.56 183 GLN A CA 1
ATOM 1409 C C . GLN A 1 183 ? -12.471 12.370 15.581 1.00 95.56 183 GLN A C 1
ATOM 1411 O O . GLN A 1 183 ? -13.534 12.968 15.416 1.00 95.56 183 GLN A O 1
ATOM 1416 N N . PHE A 1 184 ? -12.344 11.384 16.469 1.00 96.81 184 PHE A N 1
ATOM 1417 C CA . PHE A 1 184 ? -13.411 10.980 17.381 1.00 96.81 184 PHE A CA 1
ATOM 1418 C C . PHE A 1 184 ? -13.594 11.970 18.528 1.00 96.81 184 PHE A C 1
ATOM 1420 O O . PHE A 1 184 ? -12.660 12.660 18.936 1.00 96.81 184 PHE A O 1
ATOM 1427 N N . THR A 1 185 ? -14.791 11.977 19.111 1.00 95.44 185 THR A N 1
ATOM 1428 C CA . THR A 1 185 ? -15.101 12.824 20.276 1.00 95.44 185 THR A CA 1
ATOM 1429 C C . THR A 1 185 ? -14.397 12.345 21.542 1.00 95.44 185 THR A C 1
ATOM 1431 O O . THR A 1 185 ? -14.106 13.133 22.439 1.00 95.44 185 THR A O 1
ATOM 1434 N N . GLY A 1 186 ? -14.134 11.038 21.635 1.00 95.81 186 GLY A N 1
ATOM 1435 C CA . GLY A 1 186 ? -13.611 10.403 22.845 1.00 95.81 186 GLY A CA 1
ATOM 1436 C C . GLY A 1 186 ? -14.644 10.260 23.971 1.00 95.81 186 GLY A C 1
ATOM 1437 O O . GLY A 1 186 ? -14.263 9.923 25.098 1.00 95.81 186 GLY A O 1
ATOM 1438 N N . GLU A 1 187 ? -15.927 10.499 23.683 1.00 95.88 187 GLU A N 1
ATOM 1439 C CA . GLU A 1 187 ? -17.050 10.432 24.634 1.00 95.88 187 GLU A CA 1
ATOM 1440 C C . GLU A 1 187 ? -17.879 9.148 24.514 1.00 95.88 187 GLU A C 1
ATOM 1442 O O . GLU A 1 187 ? -18.726 8.878 25.363 1.00 95.88 187 GLU A O 1
ATOM 1447 N N . ARG A 1 188 ? -17.638 8.351 23.471 1.00 95.00 188 ARG A N 1
ATOM 1448 C CA . ARG A 1 188 ? -18.351 7.103 23.188 1.00 95.00 188 ARG A CA 1
ATOM 1449 C C . ARG A 1 188 ? -17.436 6.092 22.486 1.00 95.00 188 ARG A C 1
ATOM 1451 O O . ARG A 1 188 ? -16.356 6.489 22.037 1.00 95.00 188 ARG A O 1
ATOM 1458 N N . PRO A 1 189 ? -17.838 4.810 22.392 1.00 95.31 189 PRO A N 1
ATOM 1459 C CA . PRO A 1 189 ? -17.093 3.807 21.645 1.00 95.31 189 PRO A CA 1
ATOM 1460 C C . PRO A 1 189 ? -16.794 4.245 20.211 1.00 95.31 189 PRO A C 1
ATOM 1462 O O . PRO A 1 189 ? -17.688 4.730 19.512 1.00 95.31 189 PRO A O 1
ATOM 1465 N N . ALA A 1 190 ? -15.560 4.030 19.761 1.00 96.19 190 ALA A N 1
ATOM 1466 C CA . ALA A 1 190 ? -15.131 4.401 18.418 1.00 96.19 190 ALA A CA 1
ATOM 1467 C C . ALA A 1 190 ? -14.472 3.241 17.667 1.00 96.19 190 ALA A C 1
ATOM 1469 O O . ALA A 1 190 ? -13.809 2.384 18.255 1.00 96.19 190 ALA A O 1
ATOM 1470 N N . PHE A 1 191 ? -14.617 3.226 16.345 1.00 95.69 191 PHE A N 1
ATOM 1471 C CA . PHE A 1 191 ? -14.093 2.169 15.486 1.00 95.69 191 PHE A CA 1
ATOM 1472 C C . PHE A 1 191 ? -13.412 2.758 14.262 1.00 95.69 191 PHE A C 1
ATOM 1474 O O . PHE A 1 191 ? -13.937 3.651 13.604 1.00 95.69 191 PHE A O 1
ATOM 1481 N N . ILE A 1 192 ? -12.246 2.223 13.917 1.00 97.38 192 ILE A N 1
ATOM 1482 C CA . ILE A 1 192 ? -11.539 2.633 12.703 1.00 97.38 192 ILE A CA 1
ATOM 1483 C C . ILE A 1 192 ? -11.762 1.557 11.648 1.00 97.38 192 ILE A C 1
ATOM 1485 O O . ILE A 1 192 ? -11.389 0.406 11.862 1.00 97.38 192 ILE A O 1
ATOM 1489 N N . ALA A 1 193 ? -12.334 1.925 10.508 1.00 95.31 193 ALA A N 1
ATOM 1490 C CA . ALA A 1 193 ? -12.504 1.042 9.363 1.00 95.31 193 ALA A CA 1
ATOM 1491 C C . ALA A 1 193 ? -11.464 1.381 8.291 1.00 95.31 193 ALA A C 1
ATOM 1493 O O . ALA A 1 193 ? -11.488 2.457 7.703 1.00 95.31 193 ALA A O 1
ATOM 1494 N N . ILE A 1 194 ? -10.530 0.474 8.019 1.00 95.31 194 ILE A N 1
ATOM 1495 C CA . ILE A 1 194 ? -9.484 0.677 7.017 1.00 95.31 194 ILE A CA 1
ATOM 1496 C C . ILE A 1 194 ? -9.740 -0.215 5.813 1.00 95.31 194 ILE A C 1
ATOM 1498 O O . ILE A 1 194 ? -9.786 -1.439 5.925 1.00 95.31 194 ILE A O 1
ATOM 1502 N N . GLN A 1 195 ? -9.820 0.406 4.644 1.00 94.25 195 GLN A N 1
ATOM 1503 C CA . GLN A 1 195 ? -9.818 -0.276 3.362 1.00 94.25 195 GLN A CA 1
ATOM 1504 C C . GLN A 1 195 ? -8.423 -0.211 2.734 1.00 94.25 195 GLN A C 1
ATOM 1506 O O . GLN A 1 195 ? -7.931 0.860 2.382 1.00 94.25 195 GLN A O 1
ATOM 1511 N N . GLU A 1 196 ? -7.780 -1.363 2.566 1.00 92.81 196 GLU A N 1
ATOM 1512 C CA . GLU A 1 196 ? -6.464 -1.493 1.944 1.00 92.81 196 GLU A CA 1
ATOM 1513 C C . GLU A 1 196 ? -6.585 -1.852 0.464 1.00 92.81 196 GLU A C 1
ATOM 1515 O O . GLU A 1 196 ? -7.113 -2.894 0.090 1.00 92.81 196 GLU A O 1
ATOM 1520 N N . HIS A 1 197 ? -6.049 -0.994 -0.402 1.00 90.62 197 HIS A N 1
ATOM 1521 C CA . HIS A 1 197 ? -6.116 -1.185 -1.853 1.00 90.62 197 HIS A CA 1
ATOM 1522 C C . HIS A 1 197 ? -5.032 -2.130 -2.383 1.00 90.62 197 HIS A C 1
ATOM 1524 O O . HIS A 1 197 ? -5.059 -2.510 -3.551 1.00 90.62 197 HIS A O 1
ATOM 1530 N N . GLY A 1 198 ? -4.036 -2.450 -1.553 1.00 85.19 198 GLY A N 1
ATOM 1531 C CA . GLY A 1 198 ? -2.894 -3.286 -1.919 1.00 85.19 198 GLY A CA 1
ATOM 1532 C C . GLY A 1 198 ? -3.055 -4.769 -1.599 1.00 85.19 198 GLY A C 1
ATOM 1533 O O . GLY A 1 198 ? -2.103 -5.506 -1.834 1.00 85.19 198 GLY A O 1
ATOM 1534 N N . ILE A 1 199 ? -4.197 -5.184 -1.046 1.00 86.94 199 ILE A N 1
ATOM 1535 C CA . ILE A 1 199 ? -4.459 -6.569 -0.649 1.00 86.94 199 ILE A CA 1
ATOM 1536 C C . ILE A 1 199 ? -5.750 -7.070 -1.299 1.00 86.94 199 ILE A C 1
ATOM 1538 O O . ILE A 1 199 ? -6.733 -6.332 -1.405 1.00 86.94 199 ILE A O 1
ATOM 1542 N N . GLU A 1 200 ? -5.741 -8.321 -1.736 1.00 85.75 200 GLU A N 1
ATOM 1543 C CA . GLU A 1 200 ? -6.922 -9.033 -2.215 1.00 85.75 200 GLU A CA 1
ATOM 1544 C C . GLU A 1 200 ? -7.739 -9.575 -1.025 1.00 85.75 200 GLU A C 1
ATOM 1546 O O . GLU A 1 200 ? -7.216 -9.691 0.086 1.00 85.75 200 GLU A O 1
ATOM 1551 N N . PRO A 1 201 ? -9.019 -9.955 -1.206 1.00 84.25 201 PRO A N 1
ATOM 1552 C CA . PRO A 1 201 ? -9.814 -10.534 -0.120 1.00 84.25 201 PRO A CA 1
ATOM 1553 C C . PRO A 1 201 ? -9.128 -11.744 0.534 1.00 84.25 201 PRO A C 1
ATOM 1555 O O . PRO A 1 201 ? -9.063 -11.844 1.753 1.00 84.25 201 PRO A O 1
ATOM 1558 N N . ALA A 1 202 ? -8.525 -12.628 -0.266 1.00 84.50 202 ALA A N 1
ATOM 1559 C CA . ALA A 1 202 ? -7.801 -13.795 0.239 1.00 84.50 202 ALA A CA 1
ATOM 1560 C C . ALA A 1 202 ? -6.627 -13.425 1.171 1.00 84.50 202 ALA A C 1
ATOM 1562 O O . ALA A 1 202 ? -6.322 -14.166 2.109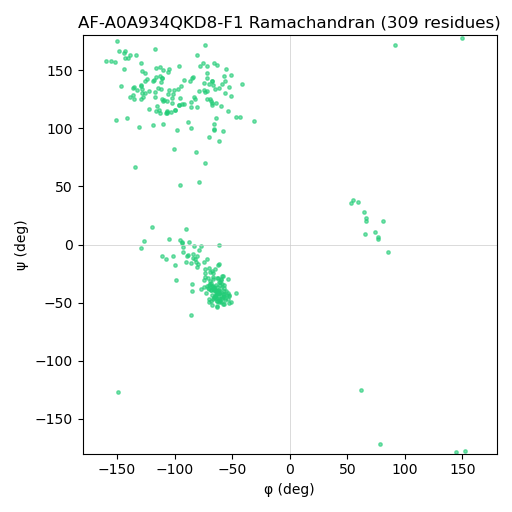 1.00 84.50 202 ALA A O 1
ATOM 1563 N N . ASP A 1 203 ? -6.006 -12.260 0.962 1.00 86.94 203 ASP A N 1
ATOM 1564 C CA . ASP A 1 203 ? -4.854 -11.804 1.741 1.00 86.94 203 ASP A CA 1
ATOM 1565 C C . ASP A 1 203 ? -5.222 -11.438 3.184 1.00 86.94 203 ASP A C 1
ATOM 1567 O O . ASP A 1 203 ? -4.363 -11.457 4.068 1.00 86.94 203 ASP A O 1
ATOM 1571 N N . LEU A 1 204 ? -6.502 -11.162 3.465 1.00 87.44 204 LEU A N 1
ATOM 1572 C CA . LEU A 1 204 ? -6.996 -10.919 4.826 1.00 87.44 204 LEU A CA 1
ATOM 1573 C C . LEU A 1 204 ? -6.825 -12.143 5.736 1.00 87.44 204 LEU A C 1
ATOM 1575 O O . LEU A 1 204 ? -6.857 -12.004 6.960 1.00 87.44 204 LEU A O 1
ATOM 1579 N N . MET A 1 205 ? -6.625 -13.333 5.163 1.00 85.38 205 MET A N 1
ATOM 1580 C CA . MET A 1 205 ? -6.316 -14.557 5.902 1.00 85.38 205 MET A CA 1
ATOM 1581 C C . MET A 1 205 ? -4.815 -14.778 6.124 1.00 85.38 205 MET A C 1
ATOM 1583 O O . MET A 1 205 ? -4.433 -15.661 6.891 1.00 85.38 205 MET A O 1
ATOM 1587 N N . LEU A 1 206 ? -3.941 -13.994 5.484 1.00 86.06 206 LEU A N 1
ATOM 1588 C CA . LEU A 1 206 ? -2.500 -14.191 5.598 1.00 86.06 206 LEU A CA 1
ATOM 1589 C C . LEU A 1 206 ? -2.010 -13.828 7.011 1.00 86.06 206 LEU A C 1
ATOM 1591 O O . LEU A 1 206 ? -2.197 -12.688 7.457 1.00 86.06 206 LEU A O 1
ATOM 1595 N N . PRO A 1 207 ? -1.307 -14.743 7.712 1.00 86.44 207 PRO A N 1
ATOM 1596 C CA . PRO A 1 207 ? -0.884 -14.506 9.093 1.00 86.44 207 PRO A CA 1
ATOM 1597 C C . PRO A 1 207 ? -0.028 -13.250 9.277 1.00 86.44 207 PRO A C 1
ATOM 1599 O O . PRO A 1 207 ? -0.215 -12.523 10.249 1.00 86.44 207 PRO A O 1
ATOM 1602 N N . HIS A 1 208 ? 0.857 -12.926 8.329 1.00 85.31 208 HIS A N 1
ATOM 1603 C CA . HIS A 1 208 ? 1.687 -11.719 8.409 1.00 85.31 208 HIS A CA 1
ATOM 1604 C C . HIS A 1 208 ? 0.875 -10.426 8.250 1.00 85.31 208 HIS A C 1
ATOM 1606 O O . HIS A 1 208 ? 1.236 -9.416 8.853 1.00 85.31 208 HIS A O 1
ATOM 1612 N N . ILE A 1 209 ? -0.220 -10.432 7.478 1.00 88.88 209 ILE A N 1
ATOM 1613 C CA . ILE A 1 209 ? -1.108 -9.269 7.331 1.00 88.88 209 ILE A CA 1
ATOM 1614 C C . ILE A 1 209 ? -1.869 -9.026 8.635 1.00 88.88 209 ILE A C 1
ATOM 1616 O O . ILE A 1 209 ? -1.836 -7.907 9.163 1.00 88.88 209 ILE A O 1
ATOM 1620 N N . ARG A 1 210 ? -2.476 -10.080 9.198 1.00 90.69 210 ARG A N 1
ATOM 1621 C CA . ARG A 1 210 ? -3.185 -10.023 10.487 1.00 90.69 210 ARG A CA 1
ATOM 1622 C C . ARG A 1 210 ? -2.250 -9.605 11.617 1.00 90.69 210 ARG A C 1
ATOM 1624 O O . ARG A 1 210 ? -2.545 -8.661 12.344 1.00 90.69 210 ARG A O 1
ATOM 1631 N N . ARG A 1 211 ? -1.076 -10.236 11.711 1.00 90.25 211 ARG A N 1
ATOM 1632 C CA . ARG A 1 211 ? -0.069 -9.946 12.739 1.00 90.25 211 ARG A CA 1
ATOM 1633 C C . ARG A 1 211 ? 0.442 -8.511 12.671 1.00 90.25 211 ARG A C 1
ATOM 1635 O O . ARG A 1 211 ? 0.466 -7.831 13.691 1.00 90.25 211 ARG A O 1
ATOM 1642 N N . LYS A 1 212 ? 0.843 -8.042 11.484 1.00 92.62 212 LYS A N 1
ATOM 1643 C CA . LYS A 1 212 ? 1.309 -6.661 11.286 1.00 92.62 212 LYS A CA 1
ATOM 1644 C C . LYS A 1 212 ? 0.233 -5.662 11.694 1.00 92.62 212 LYS A C 1
ATOM 1646 O O . LYS A 1 212 ? 0.529 -4.708 12.400 1.00 92.62 212 LYS A O 1
ATOM 1651 N N . THR A 1 213 ? -1.011 -5.897 11.288 1.00 94.38 213 THR A N 1
ATOM 1652 C CA . THR A 1 213 ? -2.136 -5.051 11.700 1.00 94.38 213 THR A CA 1
ATOM 1653 C C . THR A 1 213 ? -2.309 -5.069 13.213 1.00 94.38 213 THR A C 1
ATOM 1655 O O . THR A 1 213 ? -2.378 -4.001 13.805 1.00 94.38 213 THR A O 1
ATOM 1658 N N . GLY A 1 214 ? -2.281 -6.249 13.839 1.00 94.88 214 GLY A N 1
ATOM 1659 C CA . GLY A 1 214 ? -2.353 -6.399 15.292 1.00 94.88 214 GLY A CA 1
ATOM 1660 C C . GLY A 1 214 ? -1.315 -5.553 16.025 1.00 94.88 214 GLY A C 1
ATOM 1661 O O . GLY A 1 214 ? -1.673 -4.756 16.882 1.00 94.88 214 GLY A O 1
ATOM 1662 N N . ILE A 1 215 ? -0.042 -5.645 15.624 1.00 96.25 215 ILE A N 1
ATOM 1663 C CA . ILE A 1 215 ? 1.054 -4.850 16.208 1.00 96.25 215 ILE A CA 1
ATOM 1664 C C . ILE A 1 215 ? 0.762 -3.345 16.117 1.00 96.25 215 ILE A C 1
ATOM 1666 O O . ILE A 1 215 ? 0.923 -2.623 17.099 1.00 96.25 215 ILE A O 1
ATOM 1670 N N . LEU A 1 216 ? 0.319 -2.864 14.953 1.00 97.81 216 LEU A N 1
ATOM 1671 C CA . LEU A 1 216 ? 0.052 -1.438 14.741 1.00 97.81 216 LEU A CA 1
ATOM 1672 C C . LEU A 1 216 ? -1.185 -0.961 15.513 1.00 97.81 216 LEU A C 1
ATOM 1674 O O . LEU A 1 216 ? -1.163 0.132 16.074 1.00 97.81 216 LEU A O 1
ATOM 1678 N N . SER A 1 217 ? -2.228 -1.785 15.593 1.00 97.25 217 SER A N 1
ATOM 1679 C CA . SER A 1 217 ? -3.420 -1.518 16.398 1.00 97.25 217 SER A CA 1
ATOM 1680 C C . SER A 1 217 ? -3.098 -1.491 17.894 1.00 97.25 217 SER A C 1
ATOM 1682 O O . SER A 1 217 ? -3.499 -0.559 18.578 1.00 97.25 217 SER A O 1
ATOM 1684 N N . TYR A 1 218 ? -2.304 -2.429 18.415 1.00 97.31 218 TYR A N 1
ATOM 1685 C CA . TYR A 1 218 ? -1.897 -2.399 19.825 1.00 97.31 218 TYR A CA 1
ATOM 1686 C C . TYR A 1 218 ? -0.991 -1.208 20.147 1.00 97.31 218 TYR A C 1
ATOM 1688 O O . TYR A 1 218 ? -1.137 -0.596 21.204 1.00 97.31 218 TYR A O 1
ATOM 1696 N N . ALA A 1 219 ? -0.114 -0.811 19.219 1.00 97.94 219 ALA A N 1
ATOM 1697 C CA . ALA A 1 219 ? 0.632 0.437 19.351 1.00 97.94 219 ALA A CA 1
ATOM 1698 C C . ALA A 1 219 ? -0.311 1.653 19.392 1.00 97.94 219 ALA A C 1
ATOM 1700 O O . ALA A 1 219 ? -0.113 2.549 20.209 1.00 97.94 219 ALA A O 1
ATOM 1701 N N . LEU A 1 220 ? -1.351 1.691 18.553 1.00 98.38 220 LEU A N 1
ATOM 1702 C CA . LEU A 1 220 ? -2.371 2.742 18.583 1.00 98.38 220 LEU A CA 1
ATOM 1703 C C . LEU A 1 220 ? -3.069 2.821 19.952 1.00 98.38 220 LEU A C 1
ATOM 1705 O O . LEU A 1 220 ? -3.133 3.905 20.532 1.00 98.38 220 LEU A O 1
ATOM 1709 N N . PHE A 1 221 ? -3.565 1.693 20.462 1.00 97.00 221 PHE A N 1
ATOM 1710 C CA . PHE A 1 221 ? -4.332 1.651 21.709 1.00 97.00 221 PHE A CA 1
ATOM 1711 C C . PHE A 1 221 ? -3.467 1.992 22.927 1.00 97.00 221 PHE A C 1
ATOM 1713 O O . PHE A 1 221 ? -3.812 2.889 23.692 1.00 97.00 221 PHE A O 1
ATOM 1720 N N . GLY A 1 222 ? -2.326 1.310 23.077 1.00 95.56 222 GLY A N 1
ATOM 1721 C CA . GLY A 1 222 ? -1.462 1.434 24.251 1.00 95.56 222 GLY A CA 1
ATOM 1722 C C . GLY A 1 222 ? -0.468 2.587 24.146 1.00 95.56 222 GLY A C 1
ATOM 1723 O O . GLY A 1 222 ? -0.496 3.517 24.946 1.00 95.56 222 GLY A O 1
ATOM 1724 N N . HIS A 1 223 ? 0.412 2.559 23.141 1.00 96.69 223 HIS A N 1
ATOM 1725 C CA . HIS A 1 223 ? 1.504 3.536 23.039 1.00 96.69 223 HIS A CA 1
ATOM 1726 C C . HIS A 1 223 ? 1.018 4.945 22.666 1.00 96.69 223 HIS A C 1
ATOM 1728 O O . HIS A 1 223 ? 1.544 5.930 23.180 1.00 96.69 223 HIS A O 1
ATOM 1734 N N . TYR A 1 224 ? 0.012 5.056 21.794 1.00 97.19 224 TYR A N 1
ATOM 1735 C CA . TYR A 1 224 ? -0.568 6.349 21.407 1.00 97.19 224 TYR A CA 1
ATOM 1736 C C . TYR A 1 224 ? -1.818 6.736 22.212 1.00 97.19 224 TYR A C 1
ATOM 1738 O O . TYR A 1 224 ? -2.403 7.782 21.932 1.00 97.19 224 TYR A O 1
ATOM 1746 N N . GLY A 1 225 ? -2.208 5.935 23.210 1.00 95.69 225 GLY A N 1
ATOM 1747 C CA . GLY A 1 225 ? -3.262 6.270 24.170 1.00 95.69 225 GLY A CA 1
ATOM 1748 C C . GLY A 1 225 ? -4.669 6.375 23.581 1.00 95.69 225 GLY A C 1
ATOM 1749 O O . GLY A 1 225 ? -5.518 7.051 24.159 1.00 95.69 225 GLY A O 1
ATOM 1750 N N . ALA A 1 226 ? -4.939 5.740 22.438 1.00 97.19 226 ALA A N 1
ATOM 1751 C CA . ALA A 1 226 ? -6.255 5.758 21.798 1.00 97.19 226 ALA A CA 1
ATOM 1752 C C . ALA A 1 226 ? -7.237 4.781 22.478 1.00 97.19 226 ALA A C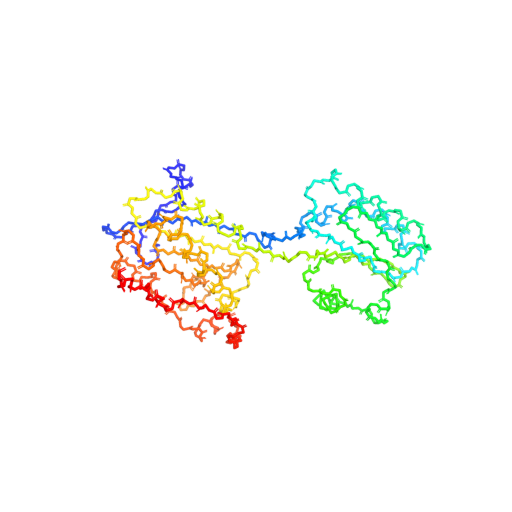 1
ATOM 1754 O O . ALA A 1 226 ? -7.819 3.915 21.826 1.00 97.19 226 ALA A O 1
ATOM 1755 N N . THR A 1 227 ? -7.410 4.896 23.797 1.00 96.88 227 THR A N 1
ATOM 1756 C CA . THR A 1 227 ? -8.226 3.968 24.600 1.00 96.88 227 THR A CA 1
ATOM 1757 C C . THR A 1 227 ? -9.718 4.056 24.281 1.00 96.88 227 THR A C 1
ATOM 1759 O O . THR A 1 227 ? -10.445 3.092 24.489 1.00 96.88 227 THR A O 1
ATOM 1762 N N . HIS A 1 228 ? -10.194 5.174 23.727 1.00 96.62 228 HIS A N 1
ATOM 1763 C CA . HIS A 1 228 ? -11.569 5.325 23.230 1.00 96.62 228 HIS A CA 1
ATOM 1764 C C . HIS A 1 228 ? -11.851 4.549 21.939 1.00 96.62 228 HIS A C 1
ATOM 1766 O O . HIS A 1 228 ? -13.013 4.413 21.567 1.00 96.62 228 HIS A O 1
ATOM 1772 N N . VAL A 1 229 ? -10.819 4.044 21.255 1.00 97.31 229 VAL A N 1
ATOM 1773 C CA . VAL A 1 229 ? -10.988 3.193 20.074 1.00 97.31 229 VAL A CA 1
ATOM 1774 C C . VAL A 1 229 ? -11.156 1.748 20.529 1.00 97.31 229 VAL A C 1
ATOM 1776 O O . VAL A 1 229 ? -10.261 1.164 21.133 1.00 97.31 229 VAL A O 1
ATOM 1779 N N . ASN A 1 230 ? -12.302 1.156 20.212 1.00 94.75 230 ASN A N 1
ATOM 1780 C CA . ASN A 1 230 ? -12.683 -0.193 20.614 1.00 94.75 230 ASN A CA 1
ATOM 1781 C C . ASN A 1 230 ? -12.148 -1.272 19.676 1.00 94.75 230 ASN A C 1
ATOM 1783 O O . ASN A 1 230 ? -11.843 -2.374 20.126 1.00 94.75 230 ASN A O 1
ATOM 1787 N N . ALA A 1 231 ? -12.041 -0.986 18.379 1.00 94.31 231 ALA A N 1
ATOM 1788 C CA . ALA A 1 231 ? -11.431 -1.904 17.426 1.00 94.31 231 ALA A CA 1
ATOM 1789 C C . ALA A 1 231 ? -10.969 -1.192 16.152 1.00 94.31 231 ALA A C 1
ATOM 1791 O O . ALA A 1 231 ? -11.490 -0.139 15.771 1.00 94.31 231 ALA A O 1
ATOM 1792 N N . VAL A 1 232 ? -10.022 -1.826 15.462 1.00 95.88 232 VAL A N 1
ATOM 1793 C CA . VAL A 1 232 ? -9.667 -1.495 14.080 1.00 95.88 232 VAL A CA 1
ATOM 1794 C C . VAL A 1 232 ? -10.099 -2.635 13.166 1.00 95.88 232 VAL A C 1
ATOM 1796 O O . VAL A 1 232 ? -9.701 -3.779 13.372 1.00 95.88 232 VAL A O 1
ATOM 1799 N N . TYR A 1 233 ? -10.886 -2.320 12.145 1.00 93.94 233 TYR A N 1
ATOM 1800 C CA . TYR A 1 233 ? -11.331 -3.248 11.111 1.00 93.94 233 TYR A CA 1
ATOM 1801 C C . TYR A 1 233 ? -10.493 -3.055 9.855 1.00 93.94 233 TYR A C 1
ATOM 1803 O O . TYR 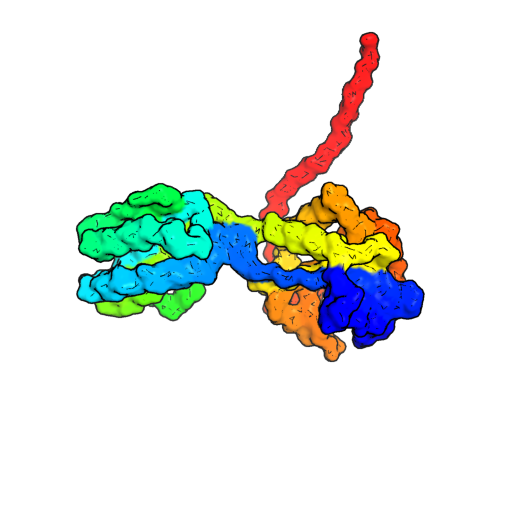A 1 233 ? -10.306 -1.924 9.410 1.00 93.94 233 TYR A O 1
ATOM 1811 N N . ILE A 1 234 ? -10.016 -4.150 9.266 1.00 93.75 234 ILE A N 1
ATOM 1812 C CA . ILE A 1 234 ? -9.286 -4.132 7.996 1.00 93.75 234 ILE A CA 1
ATOM 1813 C C . ILE A 1 234 ? -10.062 -4.906 6.947 1.00 93.75 234 ILE A C 1
ATOM 1815 O O . ILE A 1 234 ? -10.420 -6.064 7.163 1.00 93.75 234 ILE A O 1
ATOM 1819 N N . THR A 1 235 ? -10.233 -4.289 5.784 1.00 92.38 235 THR A N 1
ATOM 1820 C CA . THR A 1 235 ? -10.782 -4.917 4.584 1.00 92.38 235 THR A CA 1
ATOM 1821 C C . THR A 1 235 ? -9.891 -4.678 3.364 1.00 92.38 235 THR A C 1
ATOM 1823 O O . THR A 1 235 ? -9.161 -3.691 3.304 1.00 92.38 235 THR A O 1
ATOM 1826 N N . GLY A 1 236 ? -9.987 -5.549 2.357 1.00 89.69 236 GLY A N 1
ATOM 1827 C CA . GLY A 1 236 ? -9.459 -5.293 1.016 1.00 89.69 236 GLY A CA 1
ATOM 1828 C C . GLY A 1 236 ? -10.372 -4.364 0.206 1.00 89.69 236 GLY A C 1
ATOM 1829 O O . GLY A 1 236 ? -11.585 -4.295 0.434 1.00 89.69 236 GLY A O 1
ATOM 1830 N N . PHE A 1 237 ? -9.802 -3.632 -0.749 1.00 85.12 237 PHE A N 1
ATOM 1831 C CA . PHE A 1 237 ? -10.567 -2.849 -1.724 1.00 85.12 237 PHE A CA 1
ATOM 1832 C C . PHE A 1 237 ? -11.301 -3.757 -2.712 1.00 85.12 237 PHE A C 1
ATOM 1834 O O . PHE A 1 237 ? -10.747 -4.743 -3.188 1.00 85.12 237 PHE A O 1
ATOM 1841 N N . GLY A 1 238 ? -12.553 -3.421 -3.036 1.00 78.31 238 GLY A N 1
ATOM 1842 C CA . GLY A 1 238 ? -13.366 -4.213 -3.967 1.00 78.31 238 GLY A CA 1
ATOM 1843 C C . GLY A 1 238 ? -13.719 -5.618 -3.462 1.00 78.31 238 GLY A C 1
ATOM 1844 O O . GLY A 1 238 ? -14.257 -6.418 -4.222 1.00 78.31 238 GLY A O 1
ATOM 1845 N N . ALA A 1 239 ? -13.439 -5.916 -2.191 1.00 73.06 239 ALA A N 1
ATOM 1846 C CA . ALA A 1 239 ? -13.768 -7.174 -1.544 1.00 73.06 239 ALA A CA 1
ATOM 1847 C C . ALA A 1 239 ? -15.273 -7.243 -1.264 1.00 73.06 239 ALA A C 1
ATOM 1849 O O . ALA A 1 239 ? -15.688 -7.114 -0.131 1.00 73.06 239 ALA A O 1
ATOM 1850 N N . VAL A 1 240 ? -16.123 -7.374 -2.276 1.00 80.75 240 VAL A N 1
ATOM 1851 C CA . VAL A 1 240 ? -17.570 -7.504 -2.063 1.00 80.75 240 VAL A CA 1
ATOM 1852 C C . VAL A 1 240 ? -17.959 -8.963 -2.225 1.00 80.75 240 VAL A C 1
ATOM 1854 O O . VAL A 1 240 ? -17.663 -9.578 -3.246 1.00 80.75 240 VAL A O 1
ATOM 1857 N N . VAL A 1 241 ? -18.627 -9.516 -1.217 1.00 78.38 241 VAL A N 1
ATOM 1858 C CA . VAL A 1 241 ? -19.097 -10.901 -1.202 1.00 78.38 241 VAL A CA 1
ATOM 1859 C C . VAL A 1 241 ? -20.604 -10.912 -1.001 1.00 78.38 241 VAL A C 1
ATOM 1861 O O . VAL A 1 241 ? -21.124 -10.242 -0.108 1.00 78.38 241 VAL A O 1
ATOM 1864 N N . ALA A 1 242 ? -21.302 -11.688 -1.829 1.00 79.00 242 ALA A N 1
ATOM 1865 C CA . ALA A 1 242 ? -22.711 -11.995 -1.639 1.00 79.00 242 ALA A CA 1
ATOM 1866 C C . ALA A 1 242 ? -22.842 -13.348 -0.927 1.00 79.00 242 ALA A C 1
ATOM 1868 O O . ALA A 1 242 ? -22.378 -14.365 -1.442 1.00 79.00 242 ALA A O 1
ATOM 1869 N N . ARG A 1 243 ? -23.469 -13.369 0.250 1.00 73.44 243 ARG A N 1
ATOM 1870 C CA . ARG A 1 243 ? -23.682 -14.580 1.052 1.00 73.44 243 ARG A CA 1
ATOM 1871 C C . ARG A 1 243 ? -25.004 -14.481 1.803 1.00 73.44 243 ARG A C 1
ATOM 1873 O O . ARG A 1 243 ? -25.318 -13.433 2.349 1.00 73.44 243 ARG A O 1
ATOM 1880 N N . ASP A 1 244 ? -25.777 -15.566 1.812 1.00 76.75 244 ASP A N 1
ATOM 1881 C CA . ASP A 1 244 ? -27.042 -15.675 2.558 1.00 76.75 244 ASP A CA 1
ATOM 1882 C C . ASP A 1 244 ? -28.037 -14.528 2.265 1.00 76.75 244 ASP A C 1
ATOM 1884 O O . ASP A 1 244 ? -28.761 -14.054 3.137 1.00 76.75 244 ASP A O 1
ATOM 1888 N N . GLY A 1 245 ? -28.063 -14.058 1.010 1.00 76.50 245 GLY A N 1
ATOM 1889 C CA . GLY A 1 245 ? -28.913 -12.944 0.571 1.00 76.50 245 GLY A CA 1
ATOM 1890 C C . GLY A 1 245 ? -28.421 -11.554 0.990 1.00 76.50 245 GLY A C 1
ATOM 1891 O O . GLY A 1 245 ? -29.105 -10.571 0.717 1.00 76.50 245 GLY A O 1
ATOM 1892 N N . GLN A 1 246 ? -27.246 -11.456 1.613 1.00 73.75 246 GLN A N 1
ATOM 1893 C CA . GLN A 1 246 ? -26.612 -10.208 2.029 1.00 73.75 246 GLN A CA 1
ATOM 1894 C C . GLN A 1 246 ? -25.379 -9.907 1.178 1.00 73.75 246 GLN A C 1
ATOM 1896 O O . GLN A 1 246 ? -24.699 -10.813 0.696 1.00 73.75 246 GLN A O 1
ATOM 1901 N N . ILE A 1 247 ? -25.089 -8.619 1.005 1.00 76.06 247 ILE A N 1
ATOM 1902 C CA . ILE A 1 247 ? -23.865 -8.132 0.369 1.00 76.06 247 ILE A CA 1
ATOM 1903 C C . ILE A 1 247 ? -23.023 -7.479 1.458 1.00 76.06 247 ILE A C 1
ATOM 1905 O O . ILE A 1 247 ? -23.485 -6.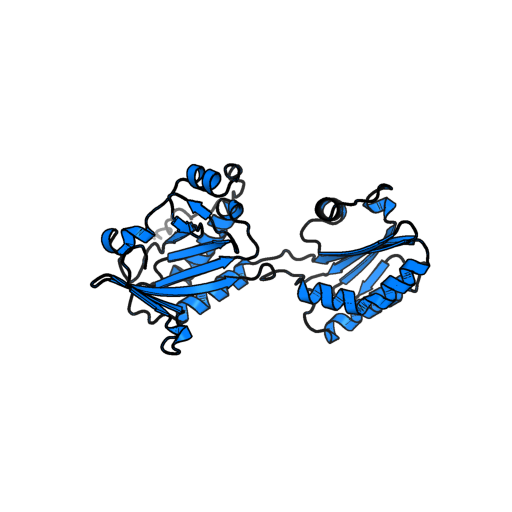563 2.134 1.00 76.06 247 ILE A O 1
ATOM 1909 N N . GLY A 1 248 ? -21.793 -7.950 1.626 1.00 77.12 248 GLY A N 1
ATOM 1910 C CA . GLY A 1 248 ? -20.890 -7.449 2.651 1.00 77.12 248 GLY A CA 1
ATOM 1911 C C . GLY A 1 248 ? -19.448 -7.415 2.183 1.00 77.12 248 GLY A C 1
ATOM 1912 O O . GLY A 1 248 ? -19.076 -8.039 1.187 1.00 77.12 248 GLY A O 1
ATOM 1913 N N . THR A 1 249 ? -18.636 -6.683 2.935 1.00 82.75 249 THR A N 1
ATOM 1914 C CA . THR A 1 249 ? -17.200 -6.595 2.701 1.00 82.75 249 THR A CA 1
ATOM 1915 C C . THR A 1 249 ? -16.497 -7.403 3.788 1.00 82.75 249 THR A C 1
ATOM 1917 O O . THR A 1 249 ? -16.601 -7.039 4.962 1.00 82.75 249 THR A O 1
ATOM 1920 N N . PRO A 1 250 ? -15.833 -8.523 3.454 1.00 80.12 250 PRO A N 1
ATOM 1921 C CA . PRO A 1 250 ? -15.167 -9.335 4.443 1.00 80.12 250 PRO A CA 1
ATOM 1922 C C . PRO A 1 250 ? -14.022 -8.544 5.072 1.00 80.12 250 PRO A C 1
ATOM 1924 O O . PRO A 1 250 ? -13.199 -7.949 4.378 1.00 80.12 250 PRO A O 1
ATOM 1927 N N . ALA A 1 251 ? -13.947 -8.597 6.393 1.00 88.31 251 ALA A N 1
ATOM 1928 C CA . ALA A 1 251 ? -12.932 -7.919 7.175 1.00 88.31 251 ALA A CA 1
ATOM 1929 C C . ALA A 1 251 ? -12.472 -8.819 8.322 1.00 88.31 251 ALA A C 1
ATOM 1931 O O . ALA A 1 251 ? -13.183 -9.740 8.725 1.00 88.31 251 ALA A O 1
ATOM 1932 N N . PHE A 1 252 ? -11.300 -8.526 8.877 1.00 89.31 252 PHE A N 1
ATOM 1933 C CA . PHE A 1 252 ? -10.968 -8.964 10.229 1.00 89.31 252 PHE A CA 1
ATOM 1934 C C . PHE A 1 252 ? -10.870 -7.743 11.140 1.00 89.31 252 PHE A C 1
ATOM 1936 O O . PHE A 1 252 ? -10.555 -6.638 10.691 1.00 89.31 252 PHE A O 1
ATOM 1943 N N . ALA A 1 253 ? -11.141 -7.954 12.423 1.00 90.62 253 ALA A N 1
ATOM 1944 C CA . ALA A 1 253 ? -11.062 -6.920 13.440 1.00 90.62 253 ALA A CA 1
ATOM 1945 C C . ALA A 1 253 ? -9.901 -7.199 14.393 1.00 90.62 253 ALA A C 1
ATOM 1947 O O . ALA A 1 253 ? -9.634 -8.350 14.745 1.00 90.62 253 ALA A O 1
ATOM 1948 N N . VAL A 1 254 ? -9.238 -6.137 14.837 1.00 93.06 254 VAL A N 1
ATOM 1949 C CA . VAL A 1 254 ? -8.319 -6.164 15.973 1.00 93.06 254 VAL A CA 1
ATOM 1950 C C . VAL A 1 254 ? -8.980 -5.396 17.118 1.00 93.06 254 VAL A C 1
ATOM 1952 O O . VAL A 1 254 ? -9.032 -4.162 17.054 1.00 93.06 254 VAL A O 1
ATOM 1955 N N . PRO A 1 255 ? -9.516 -6.092 18.136 1.00 92.38 255 PRO A N 1
ATOM 1956 C CA . PRO A 1 255 ? -10.127 -5.437 19.282 1.00 92.38 255 PRO A CA 1
ATOM 1957 C C . PRO A 1 255 ? -9.060 -4.794 20.173 1.00 92.38 255 PRO A C 1
ATOM 1959 O O . PRO A 1 255 ? -7.945 -5.307 20.308 1.00 92.38 255 PRO A O 1
ATOM 1962 N N . ASN A 1 256 ? -9.421 -3.678 20.797 1.00 93.38 256 ASN A N 1
ATOM 1963 C CA . ASN A 1 256 ? -8.656 -3.098 21.887 1.00 93.38 256 ASN A CA 1
ATOM 1964 C C . ASN A 1 256 ? -8.824 -3.986 23.134 1.00 93.38 256 ASN A C 1
ATOM 1966 O O . ASN A 1 256 ? -9.965 -4.258 23.508 1.00 93.38 256 ASN A O 1
ATOM 1970 N N . PRO A 1 257 ? -7.731 -4.468 23.757 1.00 90.62 257 PRO A N 1
ATOM 1971 C CA . PRO A 1 257 ? -7.823 -5.291 24.962 1.00 90.62 257 PRO A CA 1
ATOM 1972 C C . PRO A 1 257 ? -8.311 -4.511 26.192 1.00 90.62 257 PRO A C 1
ATOM 1974 O O . PRO A 1 257 ? -8.856 -5.119 27.106 1.00 90.62 257 PRO A O 1
ATOM 1977 N N . GLU A 1 258 ? -8.135 -3.186 26.210 1.00 93.50 258 GLU A N 1
ATOM 1978 C CA . GLU A 1 258 ? -8.478 -2.306 27.334 1.00 93.50 258 GLU A CA 1
ATOM 1979 C C . GLU A 1 258 ? -9.214 -1.047 26.825 1.00 93.50 258 GLU A C 1
ATOM 1981 O O . GLU A 1 258 ? -8.674 0.066 26.853 1.00 93.50 258 GLU A O 1
ATOM 1986 N N . PRO A 1 259 ? -10.437 -1.189 26.276 1.00 94.69 259 PRO A N 1
ATOM 1987 C CA . PRO A 1 259 ? -11.190 -0.045 25.786 1.00 94.69 259 PRO A CA 1
ATOM 1988 C C . PRO A 1 259 ? -11.713 0.809 26.949 1.00 94.69 259 PRO A C 1
ATOM 1990 O O . PRO A 1 259 ? -12.175 0.299 27.964 1.00 94.69 259 PRO A O 1
ATOM 1993 N N . LYS A 1 260 ? -11.722 2.134 26.773 1.00 96.69 260 LYS A N 1
ATOM 1994 C CA . LYS A 1 260 ? -12.321 3.095 27.718 1.00 96.69 260 LYS A CA 1
ATOM 1995 C C . LYS A 1 260 ? -13.825 2.869 27.893 1.00 96.69 260 LYS A C 1
ATOM 1997 O O . LYS A 1 260 ? -14.375 3.174 28.948 1.00 96.69 260 LYS A O 1
ATOM 2002 N N . PHE A 1 261 ? -14.485 2.406 26.835 1.00 94.19 261 PHE A N 1
ATOM 2003 C CA . PHE A 1 261 ? -15.920 2.170 26.809 1.00 94.19 261 PHE A CA 1
ATOM 2004 C C . PHE A 1 261 ? -16.188 0.688 26.602 1.00 94.19 261 PHE A C 1
ATOM 2006 O O . PHE A 1 261 ? -15.890 0.153 25.534 1.00 94.19 261 PHE A O 1
ATOM 2013 N N . ASP A 1 262 ? -16.776 0.043 27.601 1.00 88.62 262 ASP A N 1
ATOM 2014 C CA . ASP A 1 262 ? -17.207 -1.342 27.472 1.00 88.62 262 ASP A CA 1
ATOM 2015 C C . ASP A 1 262 ? -18.360 -1.460 26.475 1.00 88.62 262 ASP A C 1
ATOM 2017 O O . ASP A 1 262 ? -19.274 -0.633 26.435 1.00 88.62 262 ASP A O 1
ATOM 2021 N N . ILE A 1 263 ? -18.322 -2.520 25.672 1.00 87.00 263 ILE A N 1
ATOM 2022 C CA . ILE A 1 263 ? -19.392 -2.861 24.739 1.00 87.00 263 ILE A CA 1
ATOM 2023 C C . ILE A 1 263 ? -19.989 -4.184 25.194 1.00 87.00 263 ILE A C 1
ATOM 2025 O O . ILE A 1 263 ? -19.309 -5.212 25.210 1.00 87.00 263 ILE A O 1
ATOM 2029 N N . SER A 1 264 ? -21.279 -4.174 25.524 1.00 84.44 264 SER A N 1
ATOM 2030 C CA . SER A 1 264 ? -22.003 -5.418 25.758 1.00 84.44 264 SER A CA 1
ATOM 2031 C C . SER A 1 264 ? -22.116 -6.202 24.448 1.00 84.44 264 SER A C 1
ATOM 2033 O O . SER A 1 264 ? -22.475 -5.623 23.416 1.00 84.44 264 SER A O 1
ATOM 2035 N N . PRO A 1 265 ? -21.917 -7.532 24.456 1.00 79.38 265 PRO A N 1
ATOM 2036 C CA . PRO A 1 265 ? -22.148 -8.355 23.276 1.00 79.38 265 PRO A CA 1
ATOM 2037 C C . PRO A 1 265 ? -23.547 -8.191 22.674 1.00 79.38 265 PRO A C 1
ATOM 2039 O O . PRO A 1 265 ? -23.709 -8.302 21.463 1.00 79.38 265 PRO A O 1
ATOM 2042 N N . ALA A 1 266 ? -24.556 -7.880 23.495 1.00 81.94 266 ALA A N 1
ATOM 2043 C CA . ALA A 1 266 ? -25.909 -7.618 23.015 1.00 81.94 266 ALA A CA 1
ATOM 2044 C C . ALA A 1 266 ? -25.978 -6.348 22.151 1.00 81.94 266 ALA A C 1
ATOM 2046 O O . ALA A 1 266 ? -26.645 -6.347 21.115 1.00 81.94 266 ALA A O 1
ATOM 2047 N N . ASP A 1 267 ? -25.243 -5.301 22.534 1.00 76.62 267 ASP A N 1
ATOM 2048 C CA . ASP A 1 267 ? -25.246 -3.988 21.885 1.00 76.62 267 ASP A CA 1
ATOM 2049 C C . ASP A 1 267 ? -24.517 -3.987 20.547 1.00 76.62 267 ASP A C 1
ATOM 2051 O O . ASP A 1 267 ? -24.869 -3.192 19.679 1.00 76.62 267 ASP A O 1
ATOM 2055 N N . ALA A 1 268 ? -23.578 -4.916 20.357 1.00 70.00 268 ALA A N 1
ATOM 2056 C CA . ALA A 1 268 ? -22.779 -5.063 19.146 1.00 70.00 268 ALA A CA 1
ATOM 2057 C C . ALA A 1 268 ? -22.945 -6.421 18.451 1.00 70.00 268 ALA A C 1
ATOM 2059 O O . ALA A 1 268 ? -22.144 -6.749 17.581 1.00 70.00 268 ALA A O 1
ATOM 2060 N N . ALA A 1 269 ? -23.976 -7.205 18.790 1.00 72.44 269 ALA A N 1
ATOM 2061 C CA . ALA A 1 269 ? -24.164 -8.563 18.265 1.00 72.44 269 ALA A CA 1
ATOM 2062 C C . ALA A 1 269 ? -23.970 -8.682 16.735 1.00 72.44 269 ALA A C 1
ATOM 2064 O O . ALA A 1 269 ? -23.283 -9.611 16.313 1.00 72.44 269 ALA A O 1
ATOM 2065 N N . PRO A 1 270 ? -24.457 -7.741 15.896 1.00 68.31 270 PRO A N 1
ATOM 2066 C CA . PRO A 1 270 ? -24.217 -7.787 14.451 1.00 68.31 270 PRO A CA 1
ATOM 2067 C C . PRO A 1 270 ? -22.750 -7.584 14.035 1.00 68.31 270 PRO A C 1
ATOM 2069 O O . PRO A 1 270 ? -22.331 -8.135 13.025 1.00 68.31 270 PRO A O 1
ATOM 2072 N N . PHE A 1 271 ? -21.959 -6.835 14.811 1.00 64.38 271 PHE A N 1
ATOM 2073 C CA . PHE A 1 271 ? -20.515 -6.647 14.595 1.00 64.38 271 PHE A CA 1
ATOM 2074 C C . PHE A 1 271 ? -19.675 -7.822 15.116 1.00 64.38 271 PHE A C 1
ATOM 2076 O O . PHE A 1 271 ? -18.524 -7.981 14.721 1.00 64.38 271 PHE A O 1
ATOM 2083 N N . LEU A 1 272 ? -20.242 -8.637 16.009 1.00 63.97 272 LEU A N 1
ATOM 2084 C CA . LEU A 1 272 ? -19.581 -9.794 16.617 1.00 63.97 272 LEU A CA 1
ATOM 2085 C C . LEU A 1 272 ? -19.827 -11.100 15.851 1.00 63.97 272 LEU A C 1
ATOM 2087 O O . LEU A 1 272 ? -19.291 -12.143 16.233 1.00 63.97 272 LEU A O 1
ATOM 2091 N N . VAL A 1 273 ? -20.619 -11.060 14.773 1.00 68.50 273 VAL A N 1
ATOM 2092 C CA . VAL A 1 273 ? -20.786 -12.206 13.876 1.00 68.50 273 VAL A CA 1
ATOM 2093 C C . VAL A 1 273 ? -19.436 -12.500 13.230 1.00 68.50 273 VAL A C 1
ATOM 2095 O O . VAL A 1 273 ? -18.944 -11.747 12.392 1.00 68.50 273 VAL A O 1
ATOM 2098 N N . SER A 1 274 ? -18.835 -13.611 13.639 1.00 75.50 274 SER A N 1
ATOM 2099 C CA . SER A 1 274 ? -17.604 -14.130 13.060 1.00 75.50 274 SER A CA 1
ATOM 2100 C C . SER A 1 274 ? -17.916 -15.351 12.204 1.00 75.50 274 SER A C 1
ATOM 2102 O O . SER A 1 274 ? -18.851 -16.105 12.473 1.00 75.50 274 SER A O 1
ATOM 2104 N N . ILE A 1 275 ? -17.124 -15.536 11.156 1.00 75.81 275 ILE A N 1
ATOM 2105 C CA . ILE A 1 275 ? -17.125 -16.750 10.343 1.00 75.81 275 ILE A CA 1
ATOM 2106 C C . ILE A 1 275 ? -15.767 -17.426 10.488 1.00 75.81 275 ILE A C 1
ATOM 2108 O O . ILE A 1 275 ? -14.764 -16.758 10.749 1.00 75.81 275 ILE A O 1
ATOM 2112 N N . SER A 1 276 ? -15.725 -18.748 10.332 1.00 82.12 276 SER A N 1
ATOM 2113 C CA . SER A 1 276 ? -14.450 -19.465 10.336 1.00 82.12 276 SER A CA 1
ATOM 2114 C C . SER A 1 276 ? -13.601 -19.074 9.119 1.00 82.12 276 SER A C 1
ATOM 2116 O O . SER A 1 276 ? -14.140 -18.687 8.082 1.00 82.12 276 SER A O 1
ATOM 2118 N N . ASP A 1 277 ? -12.276 -19.234 9.198 1.00 78.56 277 ASP A N 1
ATOM 2119 C CA . ASP A 1 277 ? -11.396 -19.030 8.033 1.00 78.56 277 ASP A CA 1
ATOM 2120 C C . ASP A 1 277 ? -11.771 -19.967 6.864 1.00 78.56 277 ASP A C 1
ATOM 2122 O O . ASP A 1 277 ? -11.582 -19.615 5.703 1.00 78.56 277 ASP A O 1
ATOM 2126 N N . ALA A 1 278 ? -12.362 -21.135 7.145 1.00 81.19 278 ALA A N 1
ATOM 2127 C CA . ALA A 1 278 ? -12.873 -22.042 6.118 1.00 81.19 278 ALA A CA 1
ATOM 2128 C C . ALA A 1 278 ? -14.120 -21.493 5.416 1.00 81.19 278 ALA A C 1
ATOM 2130 O O . ALA A 1 278 ? -14.179 -21.468 4.186 1.00 81.19 278 ALA A O 1
ATOM 2131 N N . ASP A 1 279 ? -15.088 -21.003 6.190 1.00 82.50 279 ASP A N 1
ATOM 2132 C CA . ASP A 1 279 ? -16.289 -20.359 5.656 1.00 82.50 279 ASP A CA 1
ATOM 2133 C C . ASP A 1 279 ? -15.948 -19.072 4.901 1.00 82.50 279 ASP A C 1
ATOM 2135 O O . ASP A 1 279 ? -16.593 -18.742 3.907 1.00 82.50 279 ASP A O 1
ATOM 2139 N N . TYR A 1 280 ? -14.934 -18.348 5.372 1.00 82.00 280 TYR A N 1
ATOM 2140 C CA . TYR A 1 280 ? -14.384 -17.176 4.710 1.00 82.00 280 TYR A CA 1
ATOM 2141 C C . TYR A 1 280 ? -13.778 -17.545 3.356 1.00 82.00 280 TYR A C 1
ATOM 2143 O O . TYR A 1 280 ? -14.154 -16.965 2.339 1.00 82.00 280 TYR A O 1
ATOM 2151 N N . ALA A 1 281 ? -12.868 -18.524 3.336 1.00 82.94 281 ALA A N 1
ATOM 2152 C CA . ALA A 1 281 ? -12.185 -18.978 2.129 1.00 82.94 281 ALA A CA 1
ATOM 2153 C C . ALA A 1 281 ? -13.192 -19.427 1.060 1.00 82.94 281 ALA A C 1
ATOM 2155 O O . ALA A 1 281 ? -13.100 -19.007 -0.095 1.00 82.94 281 ALA A O 1
ATOM 2156 N N . ALA A 1 282 ? -14.215 -20.185 1.468 1.00 83.88 282 ALA A N 1
ATOM 2157 C CA . ALA A 1 282 ? -15.313 -20.585 0.597 1.00 83.88 282 ALA A CA 1
ATOM 2158 C C . ALA A 1 282 ? -16.078 -19.378 0.027 1.00 83.88 282 ALA A C 1
ATOM 2160 O O . ALA A 1 282 ? -16.359 -19.341 -1.170 1.00 83.88 282 ALA A O 1
ATOM 2161 N N . ALA A 1 283 ? -16.376 -18.376 0.858 1.00 80.00 283 ALA A N 1
ATOM 2162 C CA . ALA A 1 283 ? -17.144 -17.202 0.452 1.00 80.00 283 ALA A CA 1
ATOM 2163 C C . ALA A 1 283 ? -16.394 -16.298 -0.544 1.00 80.00 283 ALA A C 1
ATOM 2165 O O . ALA A 1 283 ? -17.017 -15.713 -1.426 1.00 80.00 283 ALA A O 1
ATOM 2166 N N . VAL A 1 284 ? -15.064 -16.204 -0.441 1.00 80.56 284 VAL A N 1
ATOM 2167 C CA . VAL A 1 284 ? -14.233 -15.403 -1.363 1.00 80.56 284 VAL A CA 1
ATOM 2168 C C . VAL A 1 284 ? -13.670 -16.217 -2.537 1.00 80.56 284 VAL A C 1
ATOM 2170 O O . VAL A 1 284 ? -12.915 -15.681 -3.345 1.00 80.56 284 VAL A O 1
ATOM 2173 N N . GLY A 1 285 ? -14.007 -17.509 -2.637 1.00 79.44 285 GLY A N 1
ATOM 2174 C CA . GLY A 1 285 ? -13.497 -18.403 -3.681 1.00 79.44 285 GLY A CA 1
ATOM 2175 C C . GLY A 1 285 ? -11.983 -18.635 -3.614 1.00 79.44 285 GLY A C 1
ATOM 2176 O O . GLY A 1 285 ? -11.358 -18.883 -4.646 1.00 79.44 285 GLY A O 1
ATOM 2177 N N . ALA A 1 286 ? -11.383 -18.537 -2.424 1.00 75.75 286 ALA A N 1
ATOM 2178 C CA . ALA A 1 286 ? -9.951 -18.718 -2.210 1.00 75.75 286 ALA A CA 1
ATOM 2179 C C . ALA A 1 286 ? -9.644 -20.076 -1.558 1.00 75.75 286 ALA A C 1
ATOM 2181 O O . ALA A 1 286 ? -10.457 -20.599 -0.794 1.00 75.75 286 ALA A O 1
ATOM 2182 N N . PRO A 1 287 ? -8.461 -20.663 -1.809 1.00 72.62 287 PRO A N 1
ATOM 2183 C CA . PRO A 1 287 ? -7.973 -21.762 -0.985 1.00 72.62 287 PRO A CA 1
ATOM 2184 C C . PRO A 1 287 ? -7.753 -21.287 0.464 1.00 72.62 287 PRO A C 1
ATOM 2186 O O . PRO A 1 287 ? -7.506 -20.104 0.705 1.00 72.62 287 PRO A O 1
ATOM 2189 N N . LEU A 1 288 ? -7.818 -22.215 1.428 1.00 66.38 288 LEU A N 1
ATOM 2190 C CA . LEU A 1 288 ? -7.462 -21.942 2.827 1.00 66.38 288 LEU A CA 1
ATOM 2191 C C . LEU A 1 288 ? -6.072 -21.281 2.915 1.00 66.38 288 LEU A C 1
ATOM 2193 O O . LEU A 1 288 ? -5.196 -21.607 2.104 1.00 66.38 288 LEU A O 1
ATOM 2197 N N . PRO A 1 289 ? -5.846 -20.374 3.884 1.00 60.44 289 PRO A N 1
ATOM 2198 C CA . PRO A 1 289 ? -4.576 -19.672 4.003 1.00 60.44 289 PRO A CA 1
ATOM 2199 C C . PRO A 1 289 ? -3.409 -20.656 4.125 1.00 60.44 289 PRO A C 1
ATOM 2201 O O . PRO A 1 289 ? -3.504 -21.687 4.794 1.00 60.44 289 PRO A O 1
ATOM 2204 N N . ALA A 1 290 ? -2.293 -20.318 3.473 1.00 54.91 290 ALA A N 1
ATOM 2205 C CA . ALA A 1 290 ? -1.050 -21.073 3.576 1.00 54.91 290 ALA A CA 1
ATOM 2206 C C . ALA A 1 290 ? -0.608 -21.205 5.045 1.00 54.91 290 ALA A C 1
ATOM 2208 O O . ALA A 1 290 ? -0.874 -20.320 5.863 1.00 54.91 290 ALA A O 1
ATOM 2209 N N . THR A 1 291 ? 0.100 -22.296 5.364 1.00 53.81 291 THR A N 1
ATOM 2210 C CA . THR A 1 291 ? 0.718 -22.543 6.676 1.00 53.81 291 THR A CA 1
ATOM 2211 C C . THR A 1 291 ? 1.357 -21.266 7.224 1.00 53.81 291 THR A C 1
ATOM 2213 O O . THR A 1 291 ? 1.994 -20.528 6.476 1.00 53.81 291 THR A O 1
ATOM 2216 N N . ASN A 1 292 ? 1.202 -20.992 8.522 1.00 48.31 292 ASN A N 1
ATOM 2217 C CA . ASN A 1 292 ? 1.759 -19.795 9.148 1.00 48.31 292 ASN A CA 1
ATOM 2218 C C . ASN A 1 292 ? 3.288 -19.715 8.971 1.00 48.31 292 ASN A C 1
ATOM 2220 O O . ASN A 1 292 ? 4.046 -20.309 9.730 1.00 48.31 292 ASN A O 1
ATOM 2224 N N . ILE A 1 293 ? 3.733 -18.950 7.971 1.00 45.41 293 ILE A N 1
ATOM 2225 C CA . ILE A 1 293 ? 5.150 -18.664 7.690 1.00 45.41 293 ILE A CA 1
ATOM 2226 C C . ILE A 1 293 ? 5.671 -17.442 8.458 1.00 45.41 293 ILE A C 1
ATOM 2228 O O . ILE A 1 293 ? 6.806 -17.020 8.276 1.00 45.41 293 ILE A O 1
ATOM 2232 N N . SER A 1 294 ? 4.835 -16.830 9.299 1.00 40.72 294 SER A N 1
ATOM 2233 C CA . SER A 1 294 ? 5.118 -15.559 9.974 1.00 40.72 294 SER A CA 1
ATOM 2234 C C . SER A 1 294 ? 5.689 -15.803 11.365 1.00 40.72 294 SER A C 1
ATOM 2236 O O . SER A 1 294 ? 5.175 -15.270 12.350 1.00 40.72 294 SER A O 1
ATOM 2238 N N . ASN A 1 295 ? 6.724 -16.640 11.465 1.00 37.66 295 ASN A N 1
ATOM 2239 C CA . ASN A 1 295 ? 7.382 -16.872 12.741 1.00 37.66 295 ASN A CA 1
ATOM 2240 C C . ASN A 1 295 ? 8.365 -15.730 13.033 1.00 37.66 295 ASN A C 1
ATOM 2242 O O . ASN A 1 295 ? 9.312 -15.495 12.292 1.00 37.66 295 ASN A O 1
ATOM 2246 N N . ILE A 1 296 ? 8.115 -15.021 14.125 1.00 41.00 296 ILE A N 1
ATOM 2247 C CA . ILE A 1 296 ? 9.081 -14.148 14.798 1.00 41.00 296 ILE A CA 1
ATOM 2248 C C . ILE A 1 296 ? 8.758 -14.407 16.260 1.00 41.00 296 ILE A C 1
ATOM 2250 O O . ILE A 1 296 ? 7.657 -14.034 16.679 1.00 41.00 296 ILE A O 1
ATOM 2254 N N . SER A 1 297 ? 9.637 -15.095 16.988 1.00 35.66 297 SER A N 1
ATOM 2255 C CA . SER A 1 297 ? 9.505 -15.216 18.441 1.00 35.66 297 SER A CA 1
ATOM 2256 C C . SER A 1 297 ? 9.384 -13.811 19.008 1.00 35.66 297 SER A C 1
ATOM 2258 O O . SER A 1 297 ? 10.298 -13.003 18.865 1.00 35.66 297 SER A O 1
ATOM 2260 N N . LEU A 1 298 ? 8.231 -13.498 19.588 1.00 37.34 298 LEU A N 1
ATOM 2261 C CA . LEU A 1 298 ? 8.154 -12.399 20.531 1.00 37.34 298 LEU A CA 1
ATOM 2262 C C . LEU A 1 298 ? 8.548 -13.034 21.854 1.00 37.34 298 LEU A C 1
ATOM 2264 O O . LEU A 1 298 ? 7.732 -13.732 22.451 1.00 37.34 298 LEU A O 1
ATOM 2268 N N . ASP A 1 299 ? 9.801 -12.838 22.261 1.00 36.66 299 ASP A N 1
ATOM 2269 C CA . ASP A 1 299 ? 10.129 -12.896 23.682 1.00 36.66 299 ASP A CA 1
ATOM 2270 C C . ASP A 1 299 ? 9.317 -11.779 24.336 1.00 36.66 299 ASP A C 1
ATOM 2272 O O . ASP A 1 299 ? 9.722 -10.619 24.405 1.00 36.66 299 ASP A O 1
ATOM 2276 N N . LEU A 1 300 ? 8.095 -12.117 24.738 1.00 41.16 300 LEU A N 1
ATOM 2277 C CA . LEU A 1 300 ? 7.436 -11.414 25.817 1.00 41.16 300 LEU A CA 1
ATOM 2278 C C . LEU A 1 300 ? 8.234 -11.844 27.036 1.00 41.16 300 LEU A C 1
ATOM 2280 O O . LEU A 1 300 ? 8.007 -12.942 27.538 1.00 41.16 300 LEU A O 1
ATOM 2284 N N . GLY A 1 301 ? 9.255 -11.052 27.377 1.00 36.53 301 GLY A N 1
ATOM 2285 C CA . GLY A 1 301 ? 10.133 -11.312 28.506 1.00 36.53 301 GLY A CA 1
ATOM 2286 C C . GLY A 1 301 ? 9.284 -11.749 29.688 1.00 36.53 301 GLY A C 1
ATOM 2287 O O . GLY A 1 301 ? 8.493 -10.964 30.207 1.00 36.53 301 GLY A O 1
ATOM 2288 N N . ALA A 1 302 ? 9.398 -13.029 30.038 1.00 39.62 302 ALA A N 1
ATOM 2289 C CA . ALA A 1 302 ? 9.008 -13.479 31.353 1.00 39.62 302 ALA A CA 1
ATOM 2290 C C . ALA A 1 302 ? 9.810 -12.621 32.326 1.00 39.62 302 ALA A C 1
ATOM 2292 O O . ALA A 1 302 ? 11.011 -12.441 32.117 1.00 39.62 302 ALA A O 1
ATOM 2293 N N . ASP A 1 303 ? 9.105 -12.049 33.295 1.00 46.22 303 ASP A N 1
ATOM 2294 C CA . ASP A 1 303 ? 9.624 -11.192 34.348 1.00 46.22 303 ASP A CA 1
ATOM 2295 C C . ASP A 1 303 ? 11.065 -11.571 34.728 1.00 46.22 303 ASP A C 1
ATOM 2297 O O . ASP A 1 303 ? 11.305 -12.597 35.369 1.00 46.22 303 ASP A O 1
ATOM 2301 N N . GLU A 1 304 ? 12.040 -10.749 34.325 1.00 40.06 304 GLU A N 1
ATOM 2302 C CA . GLU A 1 304 ? 13.311 -10.720 35.038 1.00 40.06 304 GLU A CA 1
ATOM 2303 C C . GLU A 1 304 ? 12.977 -10.165 36.421 1.00 40.06 304 GLU A C 1
ATOM 2305 O O . GLU A 1 304 ? 12.800 -8.957 36.603 1.00 40.06 304 GLU A O 1
ATOM 2310 N N . GLU A 1 305 ? 12.817 -11.074 37.387 1.00 38.62 305 GLU A N 1
ATOM 2311 C CA . GLU A 1 305 ? 12.849 -10.753 38.806 1.00 38.62 305 GLU A CA 1
ATOM 2312 C C . GLU A 1 305 ? 14.060 -9.848 39.051 1.00 38.62 305 GLU A C 1
ATOM 2314 O O . GLU A 1 305 ? 15.216 -10.268 38.949 1.00 38.62 305 GLU A O 1
ATOM 2319 N N . LEU A 1 306 ? 13.780 -8.576 39.340 1.00 41.91 306 LEU A N 1
ATOM 2320 C CA . LEU A 1 306 ? 14.775 -7.629 39.816 1.00 41.91 306 LEU A CA 1
ATOM 2321 C C . LEU A 1 306 ? 15.513 -8.276 40.997 1.00 41.91 306 LEU A C 1
ATOM 2323 O O . LEU A 1 306 ? 14.849 -8.719 41.941 1.00 41.91 306 LEU A O 1
ATOM 2327 N N . PRO A 1 307 ? 16.858 -8.324 40.985 1.00 38.06 307 PRO A N 1
ATOM 2328 C CA . PRO A 1 307 ? 17.598 -8.858 42.108 1.00 38.06 307 PRO A CA 1
ATOM 2329 C C . PRO A 1 307 ? 17.259 -8.035 43.347 1.00 38.06 307 PRO A C 1
ATOM 2331 O O . PRO A 1 307 ? 17.479 -6.823 43.398 1.00 38.06 307 PRO A O 1
ATOM 2334 N N . THR A 1 308 ? 16.702 -8.701 44.352 1.00 44.41 308 THR A N 1
ATOM 2335 C CA . THR A 1 308 ? 16.604 -8.157 45.699 1.00 44.41 308 THR A CA 1
ATOM 2336 C C . THR A 1 308 ? 18.018 -8.011 46.240 1.00 44.41 308 THR A C 1
ATOM 2338 O O . THR A 1 308 ? 18.640 -9.004 46.620 1.00 44.41 308 THR A O 1
ATOM 2341 N N . ASP A 1 309 ? 18.526 -6.782 46.272 1.00 44.84 309 ASP A N 1
ATOM 2342 C CA . ASP A 1 309 ? 19.736 -6.456 47.019 1.00 44.84 309 ASP A CA 1
ATOM 2343 C C . ASP A 1 309 ? 19.454 -6.648 48.515 1.00 44.84 309 ASP A C 1
ATOM 2345 O O . ASP A 1 309 ? 18.846 -5.817 49.191 1.00 44.84 309 ASP A O 1
ATOM 2349 N N . THR A 1 310 ? 19.890 -7.793 49.032 1.00 47.72 310 THR A N 1
ATOM 2350 C CA . THR A 1 310 ? 20.171 -7.993 50.451 1.00 47.72 310 THR A CA 1
ATOM 2351 C C . THR A 1 310 ? 21.668 -7.834 50.684 1.00 47.72 310 THR A C 1
ATOM 2353 O O . THR A 1 310 ? 22.413 -8.791 50.464 1.00 47.72 310 THR A O 1
ATOM 2356 N N . ALA A 1 311 ? 22.081 -6.646 51.134 1.00 44.81 311 ALA A N 1
ATOM 2357 C CA . ALA A 1 311 ? 23.046 -6.390 52.218 1.00 44.81 311 ALA A CA 1
ATOM 2358 C C . ALA A 1 311 ? 23.310 -4.882 52.350 1.00 44.81 311 ALA A C 1
ATOM 2360 O O . ALA A 1 311 ? 23.810 -4.279 51.377 1.00 44.81 311 ALA A O 1
#

pLDDT: mean 85.87, std 14.31, range [35.66, 98.38]

Foldseek 3Di:
DVVQKDKDQCVVVVNFLAGIWIDDVPAIETEHEAEDELQAQALERPVLVVVLCVLQVVLQVVLLVVQFAKEKEKEFQTHRDSDVVVCVVVSVQSSVQSVPVPDQWTDDVRMIIGIGGPCVQQNDDDDPDPVVVQVSCCVRPNHPWDWDWDADNRYTYIYIYDYPDDRDNLVVVLVRLLSNLVRDPLPHAYEYEYEYASDDLLCLQAPVVVVSVLVSVQCCVPVVVSLSYFKYKYFYPPQWFQDPNDIDTDIDIRGDPRHPHDDDCVRCVVVPDDDDLVVSCVRSVHDRYDDRPPDDDDCPPDDPPDDDDDD

Secondary structure (DSSP, 8-state):
-TTS-EEEETTTTTS-SSSEEEEETTEEEEEEEEEE-TTTT-SS-HHHHHHHHHHTHHHHHHHHTTT-EEEEEEEESSPPPSSHHHHHHHHHHHHHHHH-TT--EEEETTEEEEEEEHHHHH-SSPP--HHHHHHHHHHHH-SS-EEEEEEETTEEEEEEEEESSPP--HHHHHHHHHHHHTTS-SSS-EEEEEEETTS-GGGGG-HHHHHHHHHHHHIIIIIT--TTEEEEEEEETT--EEETTEEE--EEEEE-SS-SS---TTTTGGGS----HHHHHHHTT-PPPP---------------------

Sequence (311 aa):
MDAGYEVEFGDMAGTSQYDLLFSRGAFVGEVECKSLSADAGRQIHRKDFYRFMESIATALAAQAEQRRQEVLLITLAARLPSNTNEQKPLVKAVDSLMHDGTRRIGLGDGFRLELHPYAECFGTAQLMDQKAYYRACGKAFGQNTHVAGNLTEDGGCLVVMRSNREDDPSKPKLEAMRKAAVQFTGERPAFIAIQEHGIEPADLMLPHIRRKTGILSYALFGHYGATHVNAVYITGFGAVVARDGQIGTPAFAVPNPEPKFDISPADAAPFLVSISDADYAAAVGAPLPATNISNISLDLGADEELPTDTA

Nearest PDB structures (foldseek):
  5i6e-assembly1_A  TM=3.725E-01  e=8.828E-01  Saccharomyces cerevisiae S288C
  4zx9-assembly1_F  TM=3.118E-01  e=8.307E-01  Plasmodium falciparum FcB1/Columbia
  2b8w-assembly1_B  TM=2.862E-01  e=3.576E+00  Homo sapiens
  5i6g-assembly1_B  TM=2.234E-01  e=5.818E+00  Thermochaetoides thermophila DSM 1495

Radius of gyration: 25.24 Å; Cα contacts (8 Å, |Δi|>4): 516; chains: 1; bounding box: 60×42×87 Å